Protein AF-A0A834TJ87-F1 (afdb_monomer_lite)

Sequence (344 aa):
MESSSVDNNVPPGFRFYPTEEELITFYLHNMLEGQATHHLNKVIPLIHLYDVEPWHLPKLAGEKCGGEREQWFFFSERQEREARGGRPNRTTPCGYWKATGSPGYVYSSHNTVIGVKRSMVFYRGKAPCGTKTKWKMNEYRAIQLSHHQDESKSNNAKGKAIVVVSTKASPLPTPPGRWKKGLAITDFILRLGAIGATMGAAALMGTNEQMLPFFTQFLEFHAQWNEFPMFQFFVIANGVASGYLVLSLPFSLVCIVRPLAVAPRLLLVIMDTIMMALVTAGASSAAATSYLAHNGSEDANWMAVCSQYTDFCQVGSEAVVVSFVASIFFLCLILVSALALRRA

InterPro domains:
  IPR003441 NAC domain [PF02365] (11-141)
  IPR003441 NAC domain [PS51005] (10-168)
  IPR006459 Casparian strip membrane protein [TIGR01569] (188-340)
  IPR006702 Casparian strip membrane protein domain [PF04535] (181-329)
  IPR036093 NAC domain superfamily [G3DSA:2.170.150.80] (19-171)
  IPR036093 NAC domain superfamily [SSF101941] (7-148)

Radius of gyration: 34.0 Å; chains: 1; bounding box: 94×49×82 Å

pLDDT: mean 78.34, std 19.36, range [24.91, 97.94]

Secondary structure (DSSP, 8-state):
---------S-TT------HHHIIIIIIHHHHTTTTHHHHHHHS-B--GGGS-GGGGGGG--GGG-SS-S-EEEEEEPPHHHHTTPPP--EETTEEEEE-SSPEEEE-TTS-EEEEEEEEEEEESSTTSPEEEEEEEEEEEE------------------EEEEEE----S---STTSHHHHHHHHHHHHHHHHHHHHHHHHHHHHT-EE----SSTT----EETTTSHHHHHHHHHHHHHHHHHHHHHHHHHHHHH-TT-HHHHHHHHHHHHHHHHHHHHHHHHHHHHHHHHHH-BTTTTB--GGGT-HHHHHHHHHHHHHHHHHHHHHHHHHHHHHHHHHT-

Organism: NCBI:txid362788

Foldseek 3Di:
DDDPDDDDPDDPPDADDDDPQCCQVPLQVCVVVVHPVVVSCLQANEDQVLQDDLVCQQVNAHPSSHDPDQKGKYKYFDDVCVVVVHDDFQHYPFWGKDWDDDKDFDADPVRHGFWIKTKIWIFGHDPPPGHTDQKMKIKIDTDPPDPDDDDDDDDDDDGNIIIIMTGGPDPDPPPDDDVLLVLLVLLLVLLVLLLCLLVLLLCLQQVQWDFDDDPDPPDGDTPHLVVDVLSVLLNVLSVVLNVVSVVCNVLSVVCSVCVPPLVSLVVCLVVLVVSLVSLVSSLVSLVVVLVCLQPPDVVVPGDNVCVPVVVSSVSSVVSSVSSVVSSVSSVVSNVSSVVSSVVD

Structure (mmCIF, N/CA/C/O backbone):
data_AF-A0A834TJ87-F1
#
_entry.id   AF-A0A834TJ87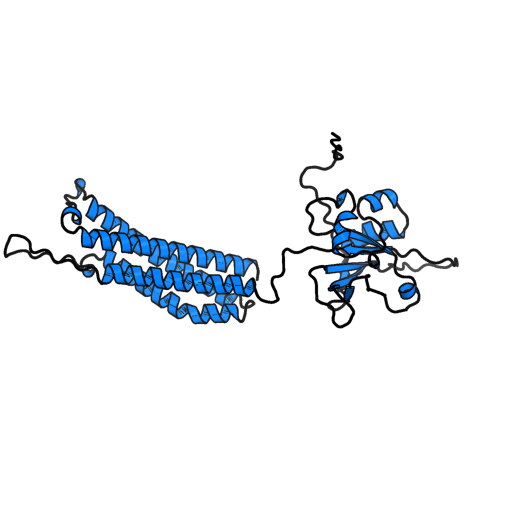-F1
#
loop_
_atom_site.group_PDB
_atom_site.id
_atom_site.type_symbol
_atom_site.label_atom_id
_atom_site.label_alt_id
_atom_site.label_comp_id
_atom_site.label_asym_id
_atom_site.label_entity_id
_atom_site.label_seq_id
_atom_site.pdbx_PDB_ins_code
_atom_site.Cartn_x
_atom_site.Cartn_y
_atom_site.Cartn_z
_atom_site.occupancy
_atom_site.B_iso_or_equiv
_atom_site.auth_seq_id
_atom_site.auth_comp_id
_atom_site.auth_asym_id
_atom_site.auth_atom_id
_atom_site.pdbx_PDB_model_num
ATOM 1 N N . MET A 1 1 ? -37.347 -30.563 -9.132 1.00 30.95 1 MET A N 1
ATOM 2 C CA . MET A 1 1 ? -36.399 -29.431 -9.203 1.00 30.95 1 MET A CA 1
ATOM 3 C C . MET A 1 1 ? -37.137 -28.244 -8.605 1.00 30.95 1 MET A C 1
ATOM 5 O O . MET A 1 1 ? -37.853 -27.551 -9.310 1.00 30.95 1 MET A O 1
ATOM 9 N N . GLU A 1 2 ? -37.126 -28.130 -7.277 1.00 29.28 2 GLU A N 1
ATOM 10 C CA . GLU A 1 2 ? -37.872 -27.089 -6.559 1.00 29.28 2 GLU A CA 1
ATOM 11 C C . GLU A 1 2 ? -37.054 -25.799 -6.533 1.00 29.28 2 GLU A C 1
ATOM 13 O O . GLU A 1 2 ? -36.056 -25.692 -5.824 1.00 29.28 2 GLU A O 1
ATOM 18 N N . SER A 1 3 ? -37.474 -24.821 -7.335 1.00 30.50 3 SER A N 1
ATOM 19 C CA . SER A 1 3 ? -37.079 -23.427 -7.167 1.00 30.50 3 SER A CA 1
ATOM 20 C C . SER A 1 3 ? -37.968 -22.811 -6.085 1.00 30.50 3 SER A C 1
ATOM 22 O O . SER A 1 3 ? -39.113 -22.442 -6.348 1.00 30.50 3 SER A O 1
ATOM 24 N N . SER A 1 4 ? -37.465 -22.723 -4.855 1.00 33.59 4 SER A N 1
ATOM 25 C CA . SER A 1 4 ? -38.146 -22.013 -3.772 1.00 33.59 4 SER A CA 1
ATOM 26 C C . SER A 1 4 ? -38.113 -20.506 -4.042 1.00 33.59 4 SER A C 1
ATOM 28 O O . SER A 1 4 ? -37.060 -19.869 -3.969 1.00 33.59 4 SER A O 1
ATOM 30 N N . SER A 1 5 ? -39.282 -19.963 -4.371 1.00 34.72 5 SER A N 1
ATOM 31 C CA . SER A 1 5 ? -39.595 -18.543 -4.516 1.00 34.72 5 SER A CA 1
ATOM 32 C C . SER A 1 5 ? -39.181 -17.744 -3.277 1.00 34.72 5 SER A C 1
ATOM 34 O O . SER A 1 5 ? -39.746 -17.922 -2.198 1.00 34.72 5 SER A O 1
ATOM 36 N N . VAL A 1 6 ? -38.200 -16.857 -3.445 1.00 42.97 6 VAL A N 1
ATOM 37 C CA . VAL A 1 6 ? -37.824 -15.842 -2.454 1.00 42.97 6 VAL A CA 1
ATOM 38 C C . VAL A 1 6 ? -38.944 -14.803 -2.388 1.00 42.97 6 VAL A C 1
ATOM 40 O O . VAL A 1 6 ? -39.346 -14.260 -3.414 1.00 42.97 6 VAL A O 1
ATOM 43 N N . ASP A 1 7 ? -39.460 -14.562 -1.184 1.00 45.91 7 ASP A N 1
ATOM 44 C CA . ASP A 1 7 ? -40.487 -13.558 -0.900 1.00 45.91 7 ASP A CA 1
ATOM 45 C C . ASP A 1 7 ? -40.037 -12.167 -1.398 1.00 45.91 7 ASP A C 1
ATOM 47 O O . ASP A 1 7 ? -39.013 -11.622 -0.978 1.00 45.91 7 ASP A O 1
ATOM 51 N N . ASN A 1 8 ? -40.793 -11.637 -2.359 1.00 50.16 8 ASN A N 1
ATOM 52 C CA . ASN A 1 8 ? -40.414 -10.604 -3.330 1.00 50.16 8 ASN A CA 1
ATOM 53 C C . ASN A 1 8 ? -40.685 -9.164 -2.855 1.00 50.16 8 ASN A C 1
ATOM 55 O O . ASN A 1 8 ? -40.887 -8.273 -3.675 1.00 50.16 8 ASN A O 1
ATOM 59 N N . ASN A 1 9 ? -40.728 -8.905 -1.546 1.00 58.34 9 ASN A N 1
ATOM 60 C CA . ASN A 1 9 ? -41.228 -7.619 -1.036 1.00 58.34 9 ASN A CA 1
ATOM 61 C C . ASN A 1 9 ? -40.167 -6.709 -0.405 1.00 58.34 9 ASN A C 1
ATOM 63 O O . ASN A 1 9 ? -40.488 -5.798 0.358 1.00 58.34 9 ASN A O 1
ATOM 67 N N . VAL A 1 10 ? -38.888 -6.960 -0.686 1.00 62.09 10 VAL A N 1
ATOM 68 C CA . VAL A 1 10 ? -37.788 -6.147 -0.168 1.00 62.09 10 VAL A CA 1
ATOM 69 C C . VAL A 1 10 ? -36.818 -5.808 -1.306 1.00 62.09 10 VAL A C 1
ATOM 71 O O . VAL A 1 10 ? -36.332 -6.727 -1.966 1.00 62.09 10 VAL A O 1
ATOM 74 N N . PRO A 1 11 ? -36.505 -4.518 -1.543 1.00 72.62 11 PRO A N 1
ATOM 75 C CA . PRO A 1 11 ? -35.577 -4.119 -2.593 1.00 72.62 11 PRO A CA 1
ATOM 76 C C . PRO A 1 11 ? -34.205 -4.796 -2.441 1.00 72.62 11 PRO A C 1
ATOM 78 O O . PRO A 1 11 ? -33.708 -4.929 -1.312 1.00 72.62 11 PRO A O 1
ATOM 81 N N . PRO A 1 12 ? -33.545 -5.167 -3.554 1.00 69.12 12 PRO A N 1
ATOM 82 C CA . PRO A 1 12 ? -32.166 -5.635 -3.526 1.00 69.12 12 PRO A CA 1
ATOM 83 C C . PRO A 1 12 ? -31.268 -4.664 -2.747 1.00 69.12 12 PRO A C 1
ATOM 85 O O . PRO A 1 12 ? -31.264 -3.462 -2.997 1.00 69.12 12 PRO A O 1
ATOM 88 N N . GLY A 1 13 ? -30.507 -5.187 -1.784 1.00 66.38 13 GLY A N 1
ATOM 89 C CA . GLY A 1 13 ? -29.595 -4.393 -0.953 1.00 66.38 13 GLY A CA 1
ATOM 90 C C . GLY A 1 13 ? -30.133 -3.993 0.425 1.00 66.38 13 GLY A C 1
ATOM 91 O O . GLY A 1 13 ? -29.326 -3.611 1.273 1.00 66.38 13 GLY A O 1
ATOM 92 N N . PHE A 1 14 ? -31.431 -4.148 0.706 1.00 67.75 14 PHE A N 1
ATOM 93 C CA . PHE A 1 14 ? -31.952 -3.980 2.066 1.00 67.75 14 PHE A CA 1
ATOM 94 C C . PHE A 1 14 ? -31.413 -5.076 2.992 1.00 67.75 14 PHE A C 1
ATOM 96 O O . PHE A 1 14 ? -31.355 -6.256 2.630 1.00 67.75 14 PHE A O 1
ATOM 103 N N . ARG A 1 15 ? -31.005 -4.696 4.204 1.00 74.12 15 ARG A N 1
ATOM 104 C CA . ARG A 1 15 ? -30.352 -5.602 5.154 1.00 74.12 15 ARG A CA 1
ATOM 105 C C . ARG A 1 15 ? -30.888 -5.382 6.552 1.00 74.12 15 ARG A C 1
ATOM 107 O O . ARG A 1 15 ? -31.097 -4.253 6.978 1.00 74.12 15 ARG A O 1
ATOM 114 N N . PHE A 1 16 ? -31.037 -6.482 7.281 1.00 80.81 16 PHE A N 1
ATOM 115 C CA . PHE A 1 16 ? -31.294 -6.417 8.707 1.00 80.81 16 PHE A CA 1
ATOM 116 C C . PHE A 1 16 ? -30.021 -5.965 9.433 1.00 80.81 16 PHE A C 1
ATOM 118 O O . PHE A 1 16 ? -29.088 -6.752 9.604 1.00 80.81 16 PHE A O 1
ATOM 125 N N . TYR A 1 17 ? -29.964 -4.681 9.788 1.00 82.19 17 TYR A N 1
ATOM 126 C CA . TYR A 1 17 ? -28.828 -4.056 10.467 1.00 82.19 17 TYR A CA 1
ATOM 127 C C . TYR A 1 17 ? -29.325 -3.091 11.557 1.00 82.19 17 TYR A C 1
ATOM 129 O O . TYR A 1 17 ? -29.192 -1.877 11.410 1.00 82.19 17 TYR A O 1
ATOM 137 N N . PRO A 1 18 ? -29.967 -3.614 12.617 1.00 87.00 18 PRO A N 1
ATOM 138 C CA . PRO A 1 18 ? -30.536 -2.775 13.661 1.00 87.00 18 PRO A CA 1
ATOM 139 C C . PRO A 1 18 ? -29.437 -2.107 14.495 1.00 87.00 18 PRO A C 1
ATOM 141 O O . PRO A 1 18 ? -28.389 -2.696 14.783 1.00 87.00 18 PRO A O 1
ATOM 144 N N . THR A 1 19 ? -29.704 -0.883 14.927 1.00 89.38 19 THR A N 1
ATOM 145 C CA . THR A 1 19 ? -28.937 -0.184 15.961 1.00 89.38 19 THR A CA 1
ATOM 146 C C . THR A 1 19 ? -29.134 -0.843 17.331 1.00 89.38 19 THR A C 1
ATOM 148 O O . THR A 1 19 ? -30.066 -1.619 17.552 1.00 89.38 19 THR A O 1
ATOM 151 N N . GLU A 1 20 ? -28.251 -0.546 18.290 1.00 90.31 20 GLU A N 1
ATOM 152 C CA . GLU A 1 20 ? -28.394 -1.078 19.656 1.00 90.31 20 GLU A CA 1
ATOM 153 C C . GLU A 1 20 ? -29.658 -0.562 20.353 1.00 90.31 20 GLU A C 1
ATOM 155 O O . GLU A 1 20 ? -30.247 -1.289 21.151 1.00 90.31 20 GLU A O 1
ATOM 160 N N . GLU A 1 21 ? -30.086 0.658 20.022 1.00 90.88 21 GLU A N 1
ATOM 161 C CA . GLU A 1 21 ? -31.355 1.224 20.470 1.00 90.88 21 GLU A CA 1
ATOM 162 C C . GLU A 1 21 ? -32.529 0.404 19.928 1.00 90.88 21 GLU A C 1
ATOM 164 O O . GLU A 1 21 ? -33.283 -0.141 20.728 1.00 90.88 21 GLU A O 1
ATOM 169 N N . GLU A 1 22 ? -32.618 0.196 18.609 1.00 90.25 22 GLU A N 1
ATOM 170 C CA . GLU A 1 22 ? -33.690 -0.594 17.978 1.00 90.25 22 GLU A CA 1
ATOM 171 C C . GLU A 1 22 ? -33.743 -2.043 18.488 1.00 90.25 22 GLU A C 1
ATOM 173 O O . GLU A 1 22 ? -34.825 -2.594 18.705 1.00 90.25 22 GLU A O 1
ATOM 178 N N . LEU A 1 23 ? -32.586 -2.679 18.720 1.00 90.88 23 LEU A N 1
ATOM 179 C CA . LEU A 1 23 ? -32.525 -4.029 19.294 1.00 90.88 23 LEU A CA 1
ATOM 180 C C . LEU A 1 23 ? -33.216 -4.113 20.657 1.00 90.88 23 LEU A C 1
ATOM 182 O O . LEU A 1 23 ? -33.829 -5.134 20.970 1.00 90.88 23 LEU A O 1
ATOM 186 N N . ILE A 1 24 ? -33.099 -3.065 21.470 1.00 90.25 24 ILE A N 1
ATOM 187 C CA . ILE A 1 24 ? -33.640 -3.044 22.826 1.00 90.25 24 ILE A CA 1
ATOM 188 C C . ILE A 1 24 ? -35.079 -2.536 22.829 1.00 90.25 24 ILE A C 1
ATOM 190 O O . ILE A 1 24 ? -35.957 -3.233 23.334 1.00 90.25 24 ILE A O 1
ATOM 194 N N . THR A 1 25 ? -35.323 -1.347 22.281 1.00 87.69 25 THR A N 1
ATOM 195 C CA . THR A 1 25 ? -36.610 -0.645 22.390 1.00 87.69 25 THR A CA 1
ATOM 196 C C . THR A 1 25 ? -37.687 -1.248 21.503 1.00 87.69 25 THR A C 1
ATOM 198 O O . THR A 1 25 ? -38.852 -1.205 21.874 1.00 87.69 25 THR A O 1
ATOM 201 N N . PHE A 1 26 ? -37.317 -1.840 20.365 1.00 88.00 26 PHE A N 1
ATOM 202 C CA . PHE A 1 26 ? -38.275 -2.455 19.452 1.00 88.00 26 PHE A CA 1
ATOM 203 C C . PHE A 1 26 ? -38.265 -3.981 19.573 1.00 88.00 26 PHE A C 1
ATOM 205 O O . PHE A 1 26 ? -39.266 -4.577 19.959 1.00 88.00 26 PHE A O 1
ATOM 212 N N . TYR A 1 27 ? -37.141 -4.645 19.284 1.00 89.00 27 TYR A N 1
ATOM 213 C CA . TYR A 1 27 ? -37.130 -6.114 19.201 1.00 89.00 27 TYR A CA 1
ATOM 214 C C . TYR A 1 27 ? -37.256 -6.796 20.566 1.00 89.00 27 TYR A C 1
ATOM 216 O O . TYR A 1 27 ? -38.106 -7.667 20.744 1.00 89.00 27 TYR A O 1
ATOM 224 N N . LEU A 1 28 ? -36.412 -6.428 21.534 1.00 87.69 28 LEU A N 1
ATOM 225 C CA . LEU A 1 28 ? -36.427 -7.053 22.856 1.00 87.69 28 LEU A CA 1
ATOM 226 C C . LEU A 1 28 ? -37.672 -6.665 23.661 1.00 87.69 28 LEU A C 1
ATOM 228 O O . LEU A 1 28 ? -38.254 -7.533 24.304 1.00 87.69 28 LEU A O 1
ATOM 232 N N . HIS A 1 29 ? -38.089 -5.399 23.611 1.00 85.94 29 HIS A N 1
ATOM 233 C CA . HIS A 1 29 ? -39.286 -4.928 24.307 1.00 85.94 29 HIS A CA 1
ATOM 234 C C . HIS A 1 29 ? -40.548 -5.657 23.831 1.00 85.94 29 HIS A C 1
ATOM 236 O O . HIS A 1 29 ? -41.207 -6.311 24.635 1.00 85.94 29 HIS A O 1
ATOM 242 N N . ASN A 1 30 ? -40.809 -5.669 22.518 1.00 85.50 30 ASN A N 1
ATOM 243 C CA . ASN A 1 30 ? -41.990 -6.335 21.957 1.00 85.50 30 ASN A CA 1
ATOM 244 C C . ASN A 1 30 ? -41.986 -7.849 22.234 1.00 85.50 30 ASN A C 1
ATOM 246 O O . ASN A 1 30 ? -43.031 -8.431 22.523 1.00 85.50 30 ASN A O 1
ATOM 250 N N . MET A 1 31 ? -40.806 -8.488 22.214 1.00 83.88 31 MET A N 1
ATOM 251 C CA . MET A 1 31 ? -40.672 -9.903 22.579 1.00 83.88 31 MET A CA 1
ATOM 252 C C . MET A 1 31 ? -41.011 -10.161 24.056 1.00 83.88 31 MET A C 1
ATOM 254 O O . MET A 1 31 ? -41.613 -11.185 24.375 1.00 83.88 31 MET A O 1
ATOM 258 N N . LEU A 1 32 ? -40.638 -9.251 24.962 1.00 83.12 32 LEU A N 1
ATOM 259 C CA . LEU A 1 32 ? -40.940 -9.353 26.394 1.00 83.12 32 LEU A CA 1
ATOM 260 C C . LEU A 1 32 ? -42.413 -9.064 26.714 1.00 83.12 32 LEU A C 1
ATOM 262 O O . LEU A 1 32 ? -42.955 -9.667 27.637 1.00 83.12 32 LEU A O 1
ATOM 266 N N . GLU A 1 33 ? -43.057 -8.182 25.952 1.00 82.44 33 GLU A N 1
ATOM 267 C CA . GLU A 1 33 ? -44.484 -7.856 26.085 1.00 82.44 33 GLU A CA 1
ATOM 268 C C . GLU A 1 33 ? -45.407 -8.897 25.434 1.00 82.44 33 GLU A C 1
ATOM 270 O O . GLU A 1 33 ? -46.629 -8.796 25.526 1.00 82.44 33 GLU A O 1
ATOM 275 N N . GLY A 1 34 ? -44.840 -9.911 24.769 1.00 73.12 34 GLY A N 1
ATOM 276 C CA . GLY A 1 34 ? -45.599 -10.955 24.078 1.00 73.12 34 GLY A CA 1
ATOM 277 C C . GLY A 1 34 ? -46.321 -10.465 22.818 1.00 73.12 34 GLY A C 1
ATOM 278 O O . GLY A 1 34 ? -47.123 -11.203 22.244 1.00 73.12 34 GLY A O 1
ATOM 279 N N . GLN A 1 35 ? -46.034 -9.246 22.358 1.00 62.69 35 GLN A N 1
ATOM 280 C CA . GLN A 1 35 ? -46.640 -8.662 21.168 1.00 62.69 35 GLN A CA 1
ATOM 281 C C . GLN A 1 35 ? -45.892 -9.125 19.908 1.00 62.69 35 GLN A C 1
ATOM 283 O O . GLN A 1 35 ? -44.671 -9.034 19.807 1.00 62.69 35 GLN A O 1
ATOM 288 N N . ALA A 1 36 ? -46.634 -9.633 18.918 1.00 59.19 36 ALA A N 1
ATOM 289 C CA . ALA A 1 36 ? -46.115 -10.010 17.595 1.00 59.19 36 ALA A CA 1
ATOM 290 C C . ALA A 1 36 ? -44.988 -11.076 17.575 1.00 59.19 36 ALA A C 1
ATOM 292 O O . ALA A 1 36 ? -44.174 -11.109 16.646 1.00 59.19 36 ALA A O 1
ATOM 293 N N . THR A 1 37 ? -44.977 -12.005 18.540 1.00 65.69 37 THR A N 1
ATOM 294 C CA . THR A 1 37 ? -43.962 -13.075 18.678 1.00 65.69 37 THR A CA 1
ATOM 295 C C . THR A 1 37 ? -43.751 -13.890 17.400 1.00 65.69 37 THR A C 1
ATOM 297 O O . THR A 1 37 ? -42.614 -14.181 17.040 1.00 65.69 37 THR A O 1
ATOM 300 N N . HIS A 1 38 ? -44.815 -14.207 16.655 1.00 69.50 38 HIS A N 1
ATOM 301 C CA . HIS A 1 38 ? -44.700 -14.988 15.421 1.00 69.50 38 HIS A CA 1
ATOM 302 C C . HIS A 1 38 ? -43.911 -14.255 14.318 1.00 69.50 38 HIS A C 1
ATOM 304 O O . HIS A 1 38 ? -43.064 -14.860 13.665 1.00 69.50 38 HIS A O 1
ATOM 310 N N . HIS A 1 39 ? -44.134 -12.950 14.126 1.00 75.75 39 HIS A N 1
ATOM 311 C CA . HIS A 1 39 ? -43.406 -12.168 13.119 1.00 75.75 39 HIS A CA 1
ATOM 312 C C . HIS A 1 39 ? -41.981 -11.835 13.569 1.00 75.75 39 HIS A C 1
ATOM 314 O O . HIS A 1 39 ? -41.062 -11.887 12.751 1.00 75.75 39 HIS A O 1
ATOM 320 N N . LEU A 1 40 ? -41.781 -11.547 14.860 1.00 79.25 40 LEU A N 1
ATOM 321 C CA . LEU A 1 40 ? -40.449 -11.310 15.417 1.00 79.25 40 LEU A CA 1
ATOM 322 C C . LEU A 1 40 ? -39.574 -12.564 15.328 1.00 79.25 40 LEU A C 1
ATOM 324 O O . LEU A 1 40 ? -38.430 -12.450 14.898 1.00 79.25 40 LEU A O 1
ATOM 328 N N . ASN A 1 41 ? -40.115 -13.751 15.622 1.00 79.50 41 ASN A N 1
ATOM 329 C CA . ASN A 1 41 ? -39.375 -15.018 15.567 1.00 79.50 41 ASN A CA 1
ATOM 330 C C . ASN A 1 41 ? -38.895 -15.385 14.152 1.00 79.50 41 ASN A C 1
ATOM 332 O O . ASN A 1 41 ? -37.876 -16.059 14.011 1.00 79.50 41 ASN A O 1
ATOM 336 N N . LYS A 1 42 ? -39.574 -14.904 13.099 1.00 81.75 42 LYS A N 1
ATOM 337 C CA . LYS A 1 42 ? -39.090 -15.037 11.712 1.00 81.75 42 LYS A CA 1
ATOM 338 C C . LYS A 1 42 ? -37.849 -14.184 11.432 1.00 81.75 42 LYS A C 1
ATOM 340 O O . LYS A 1 42 ? -37.041 -14.535 10.574 1.00 81.75 42 LYS A O 1
ATOM 345 N N . VAL A 1 43 ? -37.696 -13.057 12.131 1.00 82.50 43 VAL A N 1
ATOM 346 C CA . VAL A 1 43 ? -36.563 -12.129 11.972 1.00 82.50 43 VAL A CA 1
ATOM 347 C C . VAL A 1 43 ? -35.424 -12.496 12.924 1.00 82.50 43 VAL A C 1
ATOM 349 O O . VAL A 1 43 ? -34.290 -12.670 12.484 1.00 82.50 43 VAL A O 1
ATOM 352 N N . ILE A 1 44 ? -35.731 -12.651 14.210 1.00 88.62 44 ILE A N 1
ATOM 353 C CA . ILE A 1 44 ? -34.821 -13.020 15.296 1.00 88.62 44 ILE A CA 1
ATOM 354 C C . ILE A 1 44 ? -35.420 -14.255 15.990 1.00 88.62 44 ILE A C 1
ATOM 356 O O . ILE A 1 44 ? -36.347 -14.105 16.781 1.00 88.62 44 ILE A O 1
ATOM 360 N N . PRO A 1 45 ? -34.943 -15.476 15.712 1.00 87.94 45 PRO A N 1
ATOM 361 C CA . PRO A 1 45 ? -35.517 -16.686 16.292 1.00 87.94 45 PRO A CA 1
ATOM 362 C C . PRO A 1 45 ? -35.145 -16.874 17.766 1.00 87.94 45 PRO A C 1
ATOM 364 O O . PRO A 1 45 ? -34.056 -16.504 18.212 1.00 87.94 45 PRO A O 1
ATOM 367 N N . LEU A 1 46 ? -36.048 -17.503 18.517 1.00 87.56 46 LEU A N 1
ATOM 368 C CA . LEU A 1 46 ? -35.833 -17.936 19.897 1.00 87.56 46 LEU A CA 1
ATOM 369 C C . LEU A 1 46 ? -35.115 -19.295 19.929 1.00 87.56 46 LEU A C 1
ATOM 371 O O . LEU A 1 46 ? -35.606 -20.258 19.346 1.00 87.56 46 LEU A O 1
ATOM 375 N N . ILE A 1 47 ? -33.973 -19.384 20.619 1.00 87.81 47 ILE A N 1
ATOM 376 C CA . ILE A 1 47 ? -33.185 -20.620 20.765 1.00 87.81 47 ILE A CA 1
ATOM 377 C C . ILE A 1 47 ? -32.617 -20.790 22.182 1.00 87.81 47 ILE A C 1
ATOM 379 O O . ILE A 1 47 ? -32.374 -19.820 22.902 1.00 87.81 47 ILE A O 1
ATOM 383 N N . HIS A 1 48 ? -32.287 -22.029 22.552 1.00 86.69 48 HIS A N 1
ATOM 384 C CA . HIS A 1 48 ? -31.447 -22.320 23.717 1.00 86.69 48 HIS A CA 1
ATOM 385 C C . HIS A 1 48 ? -29.967 -22.209 23.341 1.00 86.69 48 HIS A C 1
ATOM 387 O O . HIS A 1 48 ? -29.294 -23.176 22.996 1.00 86.69 48 HIS A O 1
ATOM 393 N N . LEU A 1 49 ? -29.452 -20.984 23.382 1.00 87.19 49 LEU A N 1
ATOM 394 C CA . LEU A 1 49 ? -28.139 -20.648 22.836 1.00 87.19 49 LEU A CA 1
ATOM 395 C C . LEU A 1 49 ? -26.970 -21.464 23.411 1.00 87.19 49 LEU A C 1
ATOM 397 O O . LEU A 1 49 ? -26.016 -21.756 22.699 1.00 87.19 49 LEU A O 1
ATOM 401 N N . TYR A 1 50 ? -27.015 -21.790 24.703 1.00 86.19 50 TYR A N 1
ATOM 402 C CA . TYR A 1 50 ? -25.915 -22.468 25.396 1.00 86.19 50 TYR A CA 1
ATOM 403 C C . TYR A 1 50 ? -25.874 -23.983 25.153 1.00 86.19 50 TYR A C 1
ATOM 405 O O . TYR A 1 50 ? -24.865 -24.609 25.467 1.00 86.19 50 TYR A O 1
ATOM 413 N N . ASP A 1 51 ? -26.910 -24.546 24.534 1.00 88.19 51 ASP A N 1
ATOM 414 C CA . ASP A 1 51 ? -26.945 -25.955 24.128 1.00 88.19 51 ASP A CA 1
ATOM 415 C C . ASP A 1 51 ? -26.414 -26.145 22.700 1.00 88.19 51 ASP A C 1
ATOM 417 O O . ASP A 1 51 ? -26.178 -27.265 22.245 1.00 88.19 51 ASP A O 1
ATOM 421 N N . VAL A 1 52 ? -26.191 -25.039 21.985 1.00 89.06 52 VAL A N 1
ATOM 422 C CA . VAL A 1 52 ? -25.776 -25.027 20.587 1.00 89.06 52 VAL A CA 1
ATOM 423 C C . VAL A 1 52 ? -24.349 -24.515 20.471 1.00 89.06 52 VAL A C 1
ATOM 425 O O . VAL A 1 52 ? -23.974 -23.468 21.002 1.00 89.06 52 VAL A O 1
ATOM 428 N N . GLU A 1 53 ? -23.532 -25.245 19.718 1.00 88.75 53 GLU A N 1
ATOM 429 C CA . GLU A 1 53 ? -22.183 -24.786 19.427 1.00 88.75 53 GLU A CA 1
ATOM 430 C C . GLU A 1 53 ? -22.192 -23.568 18.494 1.00 88.75 53 GLU A C 1
ATOM 432 O O . GLU A 1 53 ? -22.983 -23.522 17.547 1.00 88.75 53 GLU A O 1
ATOM 437 N N . PRO A 1 54 ? -21.273 -22.603 18.682 1.00 89.62 54 PRO A N 1
ATOM 438 C CA . PRO A 1 54 ? -21.292 -21.347 17.941 1.00 89.62 54 PRO A CA 1
ATOM 439 C C . PRO A 1 54 ? -21.357 -21.502 16.413 1.00 89.62 54 PRO A C 1
ATOM 441 O O . PRO A 1 54 ? -22.056 -20.748 15.747 1.00 89.62 54 PRO A O 1
ATOM 444 N N . TRP A 1 55 ? -20.679 -22.511 15.857 1.00 87.50 55 TRP A N 1
ATOM 445 C CA . TRP A 1 55 ? -20.642 -22.788 14.415 1.00 87.50 55 TRP A CA 1
ATOM 446 C C . TRP A 1 55 ? -21.924 -23.393 13.838 1.00 87.50 55 TRP A C 1
ATOM 448 O O . TRP A 1 55 ? -22.071 -23.437 12.618 1.00 87.50 55 TRP A O 1
ATOM 458 N N . HIS A 1 56 ? -22.859 -23.834 14.677 1.00 88.69 56 HIS A N 1
ATOM 459 C CA . HIS A 1 56 ? -24.184 -24.273 14.242 1.00 88.69 56 HIS A CA 1
ATOM 460 C C . HIS A 1 56 ? -25.210 -23.133 14.235 1.00 88.69 56 HIS A C 1
ATOM 462 O O . HIS A 1 56 ? -26.209 -23.231 13.527 1.00 88.69 56 HIS A O 1
ATOM 468 N N . LEU A 1 57 ? -24.943 -22.031 14.944 1.00 87.50 57 LEU A N 1
ATOM 469 C CA . LEU A 1 57 ? -25.847 -20.880 15.037 1.00 87.50 57 LEU A CA 1
ATOM 470 C C . LEU A 1 57 ? -26.226 -20.268 13.677 1.00 87.50 57 LEU A C 1
ATOM 472 O O . LEU A 1 57 ? -27.406 -19.991 13.497 1.00 87.50 57 LEU A O 1
ATOM 476 N N . PRO A 1 58 ? -25.327 -20.129 12.681 1.00 86.75 58 PRO A N 1
ATOM 477 C CA . PRO A 1 58 ? -25.694 -19.567 11.377 1.00 86.75 58 PRO A CA 1
ATOM 478 C C . PRO A 1 58 ? -26.857 -20.284 10.683 1.00 86.75 58 PRO A C 1
ATOM 480 O O . PRO A 1 58 ? -27.632 -19.652 9.973 1.00 86.75 58 PRO A O 1
ATOM 483 N N . LYS A 1 59 ? -26.992 -21.599 10.898 1.00 84.31 59 LYS A N 1
ATOM 484 C CA . LYS A 1 59 ? -28.052 -22.422 10.295 1.00 84.31 59 LYS A CA 1
ATOM 485 C C . LYS A 1 59 ? -29.416 -22.223 10.953 1.00 84.31 59 LYS A C 1
ATOM 487 O O . LYS A 1 59 ? -30.419 -22.615 10.376 1.00 84.31 59 LYS A O 1
ATOM 492 N N . LEU A 1 60 ? -29.440 -21.660 12.158 1.00 85.12 60 LEU A N 1
ATOM 493 C CA . LEU A 1 60 ? -30.653 -21.440 12.944 1.00 85.12 60 LEU A CA 1
ATOM 494 C C . LEU A 1 60 ? -31.178 -20.007 12.817 1.00 85.12 60 LEU A C 1
ATOM 496 O O . LEU A 1 60 ? -32.160 -19.670 13.466 1.00 85.12 60 LEU A O 1
ATOM 500 N N . ALA A 1 61 ? -30.504 -19.144 12.053 1.00 83.06 61 ALA A N 1
ATOM 501 C CA . ALA A 1 61 ? -30.873 -17.742 11.923 1.00 83.06 61 ALA A CA 1
ATOM 502 C C . ALA A 1 61 ? -32.194 -17.557 11.155 1.00 83.06 61 ALA A C 1
ATOM 504 O O . ALA A 1 61 ? -32.522 -18.345 10.272 1.00 83.06 61 ALA A O 1
ATOM 505 N N . GLY A 1 62 ? -32.933 -16.492 11.482 1.00 80.19 62 GLY A N 1
ATOM 506 C CA . GLY A 1 62 ? -34.227 -16.189 10.861 1.00 80.19 62 GLY A CA 1
ATOM 507 C C . GLY A 1 62 ? -34.134 -15.900 9.359 1.00 80.19 62 GLY A C 1
ATOM 508 O O . GLY A 1 62 ? -33.061 -15.61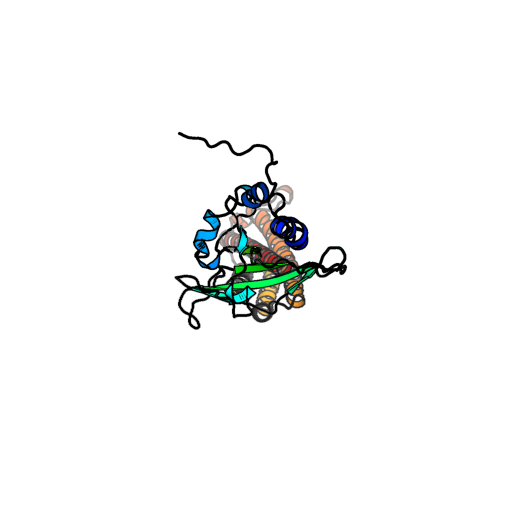9 8.832 1.00 80.19 62 GLY A O 1
ATOM 509 N N . GLU A 1 63 ? -35.269 -15.898 8.664 1.00 71.94 63 GLU A N 1
ATOM 510 C CA . GLU A 1 63 ? -35.373 -15.736 7.202 1.00 71.94 63 GLU A CA 1
ATOM 511 C C . GLU A 1 63 ? -34.764 -14.407 6.731 1.00 71.94 63 GLU A C 1
ATOM 513 O O . GLU A 1 63 ? -33.922 -14.359 5.832 1.00 71.94 63 GLU A O 1
ATOM 518 N N . LYS A 1 64 ? -35.086 -13.313 7.437 1.00 65.25 64 LYS A N 1
ATOM 519 C CA . LYS A 1 64 ? -34.486 -11.987 7.197 1.00 65.25 64 LYS A CA 1
ATOM 520 C C . LYS A 1 64 ? -33.034 -11.892 7.667 1.00 65.25 64 LYS A C 1
ATOM 522 O O . LYS A 1 64 ? -32.350 -10.925 7.325 1.00 65.25 64 LYS A O 1
ATOM 527 N N . CYS A 1 65 ? -32.561 -12.918 8.375 1.00 59.56 65 CYS A N 1
ATOM 528 C CA . CYS A 1 65 ? -31.210 -13.169 8.868 1.00 59.56 65 CYS A CA 1
ATOM 529 C C . CYS A 1 65 ? -30.432 -14.255 8.064 1.00 59.56 65 CYS A C 1
ATOM 531 O O . CYS A 1 65 ? -29.308 -14.562 8.456 1.00 59.56 65 CYS A O 1
ATOM 533 N N . GLY A 1 66 ? -30.954 -14.794 6.939 1.00 52.84 66 GLY A N 1
ATOM 534 C CA . GLY A 1 66 ? -30.324 -15.851 6.107 1.00 52.84 66 GLY A CA 1
ATOM 535 C C . GLY A 1 66 ? -29.512 -15.389 4.870 1.00 52.84 66 GLY A C 1
ATOM 536 O O . GLY A 1 66 ? -29.947 -14.516 4.120 1.00 52.84 66 GLY A O 1
ATOM 537 N N . GLY A 1 67 ? -28.280 -15.891 4.683 1.00 56.81 67 GLY A N 1
ATOM 538 C CA . GLY A 1 67 ? -27.331 -15.531 3.598 1.00 56.81 67 GLY A CA 1
ATOM 539 C C . GLY A 1 67 ? -25.849 -15.634 4.026 1.00 56.81 67 GLY A C 1
ATOM 540 O O . GLY A 1 67 ? -25.591 -15.981 5.179 1.00 56.81 67 GLY A O 1
ATOM 541 N N . GLU A 1 68 ? -24.883 -15.305 3.147 1.00 51.47 68 GLU A N 1
ATOM 542 C CA . GLU A 1 68 ? -23.440 -15.150 3.477 1.00 51.47 68 GLU A CA 1
ATOM 543 C C . GLU A 1 68 ? -23.225 -13.984 4.459 1.00 51.47 68 GLU A C 1
ATOM 545 O O . GLU A 1 68 ? -22.863 -12.866 4.096 1.00 51.47 68 GLU A O 1
ATOM 550 N N . ARG A 1 69 ? -23.557 -14.219 5.727 1.00 62.62 69 ARG A N 1
ATOM 551 C CA . ARG A 1 69 ? -23.686 -13.180 6.747 1.00 62.62 69 ARG A CA 1
ATOM 552 C C . ARG A 1 69 ? -22.600 -13.286 7.793 1.00 62.62 69 ARG A C 1
ATOM 554 O O . ARG A 1 69 ? -22.070 -14.347 8.100 1.00 62.62 69 ARG A O 1
ATOM 561 N N . GLU A 1 70 ? -22.307 -12.130 8.363 1.00 69.06 70 GLU A N 1
ATOM 562 C CA . GLU A 1 70 ? -21.312 -11.949 9.406 1.00 69.06 70 GLU A CA 1
ATOM 563 C C . GLU A 1 70 ? -21.951 -11.647 10.769 1.00 69.06 70 GLU A C 1
ATOM 565 O O . GLU A 1 70 ? -21.223 -11.325 11.693 1.00 69.06 70 GLU A O 1
ATOM 570 N N . GLN A 1 71 ? -23.278 -11.652 10.915 1.00 79.88 71 GLN A N 1
ATOM 571 C CA . GLN A 1 71 ? -23.967 -11.433 12.193 1.00 79.88 71 GLN A CA 1
ATOM 572 C C . GLN A 1 71 ? -25.318 -12.148 12.176 1.00 79.88 71 GLN A C 1
ATOM 574 O O . GLN A 1 71 ? -26.043 -12.071 11.182 1.00 79.88 71 GLN A O 1
ATOM 579 N N . TRP A 1 72 ? -25.663 -12.794 13.286 1.00 86.25 72 TRP A N 1
ATOM 580 C CA . TRP A 1 72 ? -26.940 -13.466 13.489 1.00 86.25 72 TRP A CA 1
ATOM 581 C C . TRP A 1 72 ? -27.551 -13.038 14.825 1.00 86.25 72 TRP A C 1
ATOM 583 O O . TRP A 1 72 ? -26.859 -12.815 15.819 1.00 86.25 72 TRP A O 1
ATOM 593 N N . PHE A 1 73 ? -28.869 -12.910 14.859 1.00 88.19 73 PHE A N 1
ATOM 594 C CA . PHE A 1 73 ? -29.596 -12.409 16.018 1.00 88.19 73 PHE A CA 1
ATOM 595 C C . PHE A 1 73 ? -30.479 -13.519 16.556 1.00 88.19 73 PHE A C 1
ATOM 597 O O . PHE A 1 73 ? -31.166 -14.177 15.781 1.00 88.19 73 PHE A O 1
ATOM 604 N N . PHE A 1 74 ? -30.468 -13.704 17.871 1.00 90.38 74 PHE A N 1
ATOM 605 C CA . PHE A 1 74 ? -31.276 -14.709 18.538 1.00 90.38 74 PHE A CA 1
ATOM 606 C C . PHE A 1 74 ? -31.921 -14.129 19.787 1.00 90.38 74 PHE A C 1
ATOM 608 O O . PHE A 1 74 ? -31.319 -13.318 20.489 1.00 90.38 74 PHE A O 1
ATOM 615 N N . PHE A 1 75 ? -33.117 -14.591 20.111 1.00 90.06 75 PHE A N 1
ATOM 616 C CA . PHE A 1 75 ? -33.600 -14.528 21.479 1.00 90.06 75 PHE A CA 1
ATOM 617 C C . PHE A 1 75 ? -33.120 -15.782 22.210 1.00 90.06 75 PHE A C 1
ATOM 619 O O . PHE A 1 75 ? -33.089 -16.872 21.646 1.00 90.06 75 PHE A O 1
ATOM 626 N N . SER A 1 76 ? -32.740 -15.640 23.472 1.00 88.19 76 SER A N 1
ATOM 627 C CA . SER A 1 76 ? -32.457 -16.762 24.362 1.00 88.19 76 SER A CA 1
ATOM 628 C C . SER A 1 76 ? -33.099 -16.488 25.701 1.00 88.19 76 SER A C 1
ATOM 630 O O . SER A 1 76 ? -32.991 -15.391 26.243 1.00 88.19 76 SER A O 1
ATOM 632 N N . GLU A 1 77 ? -33.729 -17.496 26.279 1.00 84.50 77 GLU A N 1
ATOM 633 C CA . GLU A 1 77 ? -34.294 -17.359 27.612 1.00 84.50 77 GLU A CA 1
ATOM 634 C C . GLU A 1 77 ? -33.197 -17.167 28.660 1.00 84.50 77 GLU A C 1
ATOM 636 O O . GLU A 1 77 ? -32.115 -17.767 28.607 1.00 84.50 77 GLU A O 1
ATOM 641 N N . ARG A 1 78 ? -33.485 -16.318 29.646 1.00 79.19 78 ARG A N 1
ATOM 642 C CA . ARG A 1 78 ? -32.653 -16.171 30.830 1.00 79.19 78 ARG A CA 1
ATOM 643 C C . ARG A 1 78 ? -32.680 -17.475 31.615 1.00 79.19 78 ARG A C 1
ATOM 645 O O . ARG A 1 78 ? -33.735 -17.909 32.071 1.00 79.19 78 ARG A O 1
ATOM 652 N N . GLN A 1 79 ? -31.499 -18.034 31.863 1.00 77.31 79 GLN A N 1
ATOM 653 C CA . GLN A 1 79 ? -31.362 -19.252 32.654 1.00 77.31 79 GLN A CA 1
ATOM 654 C C . GLN A 1 79 ? -32.013 -19.097 34.023 1.00 77.31 79 GLN A C 1
ATOM 656 O O . GLN A 1 79 ? -31.786 -18.115 34.736 1.00 77.31 79 GLN A O 1
ATOM 661 N N . GLU A 1 80 ? -32.765 -20.113 34.434 1.00 75.81 80 GLU A N 1
ATOM 662 C CA . GLU A 1 80 ? -33.492 -20.060 35.694 1.00 75.81 80 GLU A CA 1
ATOM 663 C C . GLU A 1 80 ? -32.560 -19.852 36.898 1.00 75.81 80 GLU A C 1
ATOM 665 O O . GLU A 1 80 ? -32.868 -19.072 37.803 1.00 75.81 80 GLU A O 1
ATOM 670 N N . ARG A 1 81 ? -31.384 -20.492 36.881 1.00 73.75 81 ARG A N 1
ATOM 671 C CA . ARG A 1 81 ? -30.351 -20.324 37.910 1.00 73.75 81 ARG A CA 1
ATOM 672 C C . ARG A 1 81 ? -29.922 -18.867 38.049 1.00 73.75 81 ARG A C 1
ATOM 674 O O . ARG A 1 81 ? -29.756 -18.388 39.164 1.00 73.75 81 ARG A O 1
ATOM 681 N N . GLU A 1 82 ? -29.798 -18.155 36.933 1.00 78.06 82 GLU A N 1
ATOM 682 C CA . GLU A 1 82 ? -29.481 -16.730 36.929 1.00 78.06 82 GLU A CA 1
ATOM 683 C C . GLU A 1 82 ? -30.671 -15.868 37.376 1.00 78.06 82 GLU A C 1
ATOM 685 O O . GLU A 1 82 ? -30.485 -14.820 37.996 1.00 78.06 82 GLU A O 1
ATOM 690 N N . ALA A 1 83 ? -31.906 -16.278 37.079 1.00 72.75 83 ALA A N 1
ATOM 691 C CA . ALA A 1 83 ? -33.101 -15.604 37.585 1.00 72.75 83 ALA A CA 1
ATOM 692 C C . ALA A 1 83 ? -33.223 -15.708 39.117 1.00 72.75 83 ALA A C 1
ATOM 694 O O . ALA A 1 83 ? -33.720 -14.782 39.746 1.00 72.75 83 ALA A O 1
ATOM 695 N N . ARG A 1 84 ? -32.719 -16.796 39.714 1.00 76.12 84 ARG A N 1
ATOM 696 C CA . ARG A 1 84 ? -32.656 -17.018 41.171 1.00 76.12 84 ARG A CA 1
ATOM 697 C C . ARG A 1 84 ? -31.396 -16.420 41.833 1.00 76.12 84 ARG A C 1
ATOM 699 O O . ARG A 1 84 ? -31.116 -16.727 42.984 1.00 76.12 84 ARG A O 1
ATOM 706 N N . GLY A 1 85 ? -30.613 -15.606 41.113 1.00 72.75 85 GLY A N 1
ATOM 707 C CA . GLY A 1 85 ? -29.398 -14.956 41.633 1.00 72.75 85 GLY A CA 1
ATOM 708 C C . GLY A 1 85 ? -28.123 -15.812 41.597 1.00 72.75 85 GLY A C 1
ATOM 709 O O . GLY A 1 85 ? -27.068 -15.370 42.042 1.00 72.75 85 GLY A O 1
ATOM 710 N N . GLY A 1 86 ? -28.184 -17.026 41.047 1.00 74.00 86 GLY A N 1
ATOM 711 C CA . GLY A 1 86 ? -27.024 -17.892 40.859 1.00 74.00 86 GLY A CA 1
ATOM 712 C C . GLY A 1 86 ? -26.147 -17.493 39.666 1.00 74.00 86 GLY A C 1
ATOM 713 O O . GLY A 1 86 ? -26.544 -16.736 38.779 1.00 74.00 86 GLY A O 1
ATOM 714 N N . ARG A 1 87 ? -24.929 -18.046 39.615 1.00 75.12 87 ARG A N 1
ATOM 715 C CA . ARG A 1 87 ? -23.982 -17.797 38.517 1.00 75.12 87 ARG A CA 1
ATOM 716 C C . ARG A 1 87 ? -24.514 -18.368 37.186 1.00 75.12 87 ARG A C 1
ATOM 718 O O . ARG A 1 87 ? -24.919 -19.533 37.173 1.00 75.12 87 ARG A O 1
ATOM 725 N N . PRO A 1 88 ? -24.456 -17.611 36.071 1.00 76.44 88 PRO A N 1
ATOM 726 C CA . PRO A 1 88 ? -24.846 -18.115 34.752 1.00 76.44 88 PRO A CA 1
ATOM 727 C C . PRO A 1 88 ? -23.964 -19.293 34.320 1.00 76.44 88 PRO A C 1
ATOM 729 O O . PRO A 1 88 ? -22.736 -19.212 34.440 1.00 76.44 88 PRO A O 1
ATOM 732 N N . ASN A 1 89 ? -24.564 -20.362 33.789 1.00 82.12 89 ASN A N 1
ATOM 733 C CA . ASN A 1 89 ? -23.818 -21.449 33.163 1.00 82.12 89 ASN A CA 1
ATOM 734 C C . ASN A 1 89 ? -23.595 -21.122 31.688 1.00 82.12 89 ASN A C 1
ATOM 736 O O . ASN A 1 89 ? -24.519 -21.113 30.893 1.00 82.12 89 ASN A O 1
ATOM 740 N N . ARG A 1 90 ? -22.356 -20.853 31.308 1.00 88.00 90 ARG A N 1
ATOM 741 C CA . ARG A 1 90 ? -22.012 -20.421 29.950 1.00 88.00 90 ARG A CA 1
ATOM 742 C C . ARG A 1 90 ? -21.270 -21.504 29.170 1.00 88.00 90 ARG A C 1
ATOM 744 O O . ARG A 1 90 ? -20.498 -21.186 28.273 1.00 88.00 90 ARG A O 1
ATOM 751 N N . THR A 1 91 ? -21.459 -22.760 29.555 1.00 89.00 91 THR A N 1
ATOM 752 C CA . THR A 1 91 ? -20.751 -23.930 29.023 1.00 89.00 91 THR A CA 1
ATOM 753 C C . THR A 1 91 ? -21.601 -24.594 27.948 1.00 89.00 91 THR A C 1
ATOM 755 O O . THR A 1 91 ? -22.787 -24.801 28.174 1.00 89.00 91 THR A O 1
ATOM 758 N N . THR A 1 92 ? -20.987 -24.924 26.818 1.00 88.75 92 THR A N 1
ATOM 759 C CA . THR A 1 92 ? -21.544 -25.780 25.762 1.00 88.75 92 THR A CA 1
ATOM 760 C C . THR A 1 92 ? -20.875 -27.163 25.848 1.00 88.75 92 THR A C 1
ATOM 762 O O . THR A 1 92 ? -19.856 -27.297 26.536 1.00 88.75 92 THR A O 1
ATOM 765 N N . PRO A 1 93 ? -21.374 -28.205 25.160 1.00 90.19 93 PRO A N 1
ATOM 766 C CA . PRO A 1 93 ? -20.746 -29.530 25.177 1.00 90.19 93 PRO A CA 1
ATOM 767 C C . PRO A 1 93 ? -19.238 -29.532 24.861 1.00 90.19 93 PRO A C 1
ATOM 769 O O . PRO A 1 93 ? -18.473 -30.279 25.470 1.00 90.19 93 PRO A O 1
ATOM 772 N N . CYS A 1 94 ? -18.786 -28.671 23.945 1.00 90.44 94 CYS A N 1
ATOM 773 C CA . CYS A 1 94 ? -17.403 -28.612 23.471 1.00 90.44 94 CYS A CA 1
ATOM 774 C C . CYS A 1 94 ? -16.614 -27.398 23.985 1.00 90.44 94 CYS A C 1
ATOM 776 O O . CYS A 1 94 ? -15.462 -27.217 23.569 1.00 90.44 94 CYS A O 1
ATOM 778 N N . GLY A 1 95 ? -17.180 -26.536 24.834 1.00 93.56 95 GLY A N 1
ATOM 779 C CA . GLY A 1 95 ? -16.518 -25.293 25.227 1.00 93.56 95 GLY A CA 1
ATOM 780 C C . GLY A 1 95 ? -17.286 -24.423 26.213 1.00 93.56 95 GLY A C 1
ATOM 781 O O . GLY A 1 95 ? -18.167 -24.874 26.933 1.00 93.56 95 GLY A O 1
ATOM 782 N N . TYR A 1 96 ? -16.907 -23.151 26.308 1.00 92.44 96 TYR A N 1
ATOM 783 C CA . TYR A 1 96 ? -17.562 -22.192 27.195 1.00 92.44 96 TYR A CA 1
ATOM 784 C C . TYR A 1 96 ? -17.391 -20.751 26.725 1.00 92.44 96 TYR A C 1
ATOM 786 O O . TYR A 1 96 ? -16.390 -20.368 26.118 1.00 92.44 96 TYR A O 1
ATOM 794 N N . TRP A 1 97 ? -18.354 -19.907 27.075 1.00 92.06 97 TRP A N 1
ATOM 795 C CA . TRP A 1 97 ? -18.320 -18.478 26.825 1.00 92.06 97 TRP A CA 1
ATOM 796 C C . TRP A 1 97 ? -17.763 -17.705 28.021 1.00 92.06 97 TRP A C 1
ATOM 798 O O . TRP A 1 97 ? -18.266 -17.784 29.145 1.00 92.06 97 TRP A O 1
ATOM 808 N N . LYS A 1 98 ? -16.742 -16.886 27.765 1.00 91.19 98 LYS A N 1
ATOM 809 C CA . LYS A 1 98 ? -16.083 -16.037 28.763 1.00 91.19 98 LYS A CA 1
ATOM 810 C C . LYS A 1 98 ? -16.367 -14.563 28.480 1.00 91.19 98 LYS A C 1
ATOM 812 O O . LYS A 1 98 ? -16.163 -14.095 27.361 1.00 91.19 98 LYS A O 1
ATOM 817 N N . ALA A 1 99 ? -16.807 -13.823 29.500 1.00 89.62 99 ALA A N 1
ATOM 818 C CA . ALA A 1 99 ? -16.990 -12.374 29.407 1.00 89.62 99 ALA A CA 1
ATOM 819 C C . ALA A 1 99 ? -15.659 -11.665 29.115 1.00 89.62 99 ALA A C 1
ATOM 821 O O . ALA A 1 99 ? -14.606 -12.080 29.602 1.00 89.62 99 ALA A O 1
ATOM 822 N N . THR A 1 100 ? -15.712 -10.614 28.301 1.00 85.56 100 THR A N 1
ATOM 823 C CA . THR A 1 100 ? -14.565 -9.783 27.931 1.00 85.56 100 THR A CA 1
ATOM 824 C C . THR A 1 100 ? -14.895 -8.324 28.225 1.00 85.56 100 THR A C 1
ATOM 826 O O . THR A 1 100 ? -15.843 -7.791 27.656 1.00 85.56 100 THR A O 1
ATOM 829 N N . GLY A 1 101 ? -14.096 -7.690 29.086 1.00 84.62 101 GLY A N 1
ATOM 830 C CA . GLY A 1 101 ? -14.306 -6.307 29.521 1.00 84.62 101 GLY A CA 1
ATOM 831 C C . GLY A 1 101 ? -15.427 -6.141 30.552 1.00 84.62 101 GLY A C 1
ATOM 832 O O . GLY A 1 101 ? -16.058 -7.113 30.980 1.00 84.62 101 GLY A O 1
ATOM 833 N N . SER A 1 102 ? -15.649 -4.892 30.956 1.00 80.94 102 SER A N 1
ATOM 834 C CA . SER A 1 102 ? -16.765 -4.494 31.819 1.00 80.94 102 SER A CA 1
ATOM 835 C C . SER A 1 102 ? -18.075 -4.430 31.018 1.00 80.94 102 SER A C 1
ATOM 837 O O . SER A 1 102 ? -18.033 -4.163 29.814 1.00 80.94 102 SER A O 1
ATOM 839 N N . PRO A 1 103 ? -19.245 -4.669 31.642 1.00 85.25 103 PRO A N 1
ATOM 840 C CA . PRO A 1 103 ? -20.533 -4.424 30.996 1.00 85.25 103 PRO A CA 1
ATOM 841 C C . PRO A 1 103 ? -20.643 -2.966 30.528 1.00 85.25 103 PRO A C 1
ATOM 843 O O . PRO A 1 103 ? -20.290 -2.060 31.279 1.00 85.25 103 PRO A O 1
ATOM 846 N N . GLY A 1 104 ? -21.126 -2.754 29.305 1.00 89.00 104 GLY A N 1
ATOM 847 C CA . GLY A 1 104 ? -21.451 -1.428 28.778 1.00 89.00 104 GLY A CA 1
ATOM 848 C C . GLY A 1 104 ? -22.937 -1.119 28.939 1.00 89.00 104 GLY A C 1
ATOM 849 O O . GLY A 1 104 ? -23.753 -2.042 28.993 1.00 89.00 104 GLY A O 1
ATOM 850 N N . TYR A 1 105 ? -23.290 0.161 28.990 1.00 91.75 105 TYR A N 1
ATOM 851 C CA . TYR A 1 105 ? -24.679 0.616 28.922 1.00 91.75 105 TYR A CA 1
ATOM 852 C C . TYR A 1 105 ? -25.060 0.932 27.479 1.00 91.75 105 TYR A C 1
ATOM 854 O O . TYR A 1 105 ? -24.221 1.384 26.701 1.00 91.75 105 TYR A O 1
ATOM 862 N N . VAL A 1 106 ? -26.319 0.683 27.136 1.00 88.44 106 VAL A N 1
ATOM 863 C CA . VAL A 1 106 ? -26.915 1.122 25.875 1.00 88.44 106 VAL A CA 1
ATOM 864 C C . VAL A 1 106 ? -27.819 2.306 26.178 1.00 88.44 106 VAL A C 1
ATOM 866 O O . VAL A 1 106 ? -28.663 2.231 27.076 1.00 88.44 106 VAL A O 1
ATOM 869 N N . TYR A 1 107 ? -27.609 3.388 25.439 1.00 88.50 107 TYR A N 1
ATOM 870 C CA . TYR A 1 107 ? -28.337 4.642 25.571 1.00 88.50 107 TYR A CA 1
ATOM 871 C C . TYR A 1 107 ? -29.310 4.790 24.403 1.00 88.50 107 TYR A C 1
ATOM 873 O O . TYR A 1 107 ? -29.000 4.392 23.282 1.00 88.50 107 TYR A O 1
ATOM 881 N N . SER A 1 108 ? -30.476 5.358 24.682 1.00 89.62 108 SER A N 1
ATOM 882 C CA . SER A 1 108 ? -31.377 5.869 23.650 1.00 89.62 108 SER A CA 1
ATOM 883 C C . SER A 1 108 ? -30.815 7.146 23.026 1.00 89.62 108 SER A C 1
ATOM 885 O O . SER A 1 108 ? -29.949 7.812 23.601 1.00 89.62 108 SER A O 1
ATOM 887 N N . SER A 1 109 ? -31.384 7.537 21.894 1.00 88.75 109 SER A N 1
ATOM 888 C CA . SER A 1 109 ? -31.223 8.853 21.268 1.00 88.75 109 SER A CA 1
ATOM 889 C C . SER A 1 109 ? -31.452 10.028 22.236 1.00 88.75 109 SER A C 1
ATOM 891 O O . SER A 1 109 ? -30.811 11.069 22.105 1.00 88.75 109 SER A O 1
ATOM 893 N N . HIS A 1 110 ? -32.281 9.844 23.271 1.00 87.44 110 HIS A N 1
ATOM 894 C CA . HIS A 1 110 ? -32.524 10.810 24.352 1.00 87.44 110 HIS A CA 1
ATOM 895 C C . HIS A 1 110 ? -31.550 10.682 25.539 1.00 87.44 110 HIS A C 1
ATOM 897 O O . HIS A 1 110 ? -31.841 11.154 26.638 1.00 87.44 110 HIS A O 1
ATOM 903 N N . ASN A 1 111 ? -30.409 10.010 25.356 1.00 84.06 111 ASN A N 1
ATOM 904 C CA . ASN A 1 111 ? -29.372 9.797 26.371 1.00 84.06 111 ASN A CA 1
ATOM 905 C C . ASN A 1 111 ? -29.866 9.095 27.656 1.00 84.06 111 ASN A C 1
ATOM 907 O O . ASN A 1 111 ? -29.243 9.178 28.715 1.00 84.06 111 ASN A O 1
ATOM 911 N N . THR A 1 112 ? -30.984 8.372 27.574 1.00 87.56 112 THR A N 1
ATOM 912 C CA . THR A 1 112 ? -31.512 7.563 28.680 1.00 87.56 112 THR A CA 1
ATOM 913 C C . THR A 1 112 ? -30.976 6.144 28.566 1.00 87.56 112 THR A C 1
ATOM 915 O O . THR A 1 112 ? -30.989 5.569 27.477 1.00 87.56 112 THR A O 1
ATOM 918 N N . VAL A 1 113 ? -30.519 5.565 29.678 1.00 89.06 113 VAL A N 1
ATOM 919 C CA . VAL A 1 113 ? -30.040 4.178 29.717 1.00 89.06 113 VAL A CA 1
ATOM 920 C C . VAL A 1 113 ? -31.223 3.225 29.536 1.00 89.06 113 VAL A C 1
ATOM 922 O O . VAL A 1 113 ? -32.102 3.150 30.388 1.00 89.06 113 VAL A O 1
ATOM 925 N N . ILE A 1 114 ? -31.212 2.469 28.442 1.00 88.94 114 ILE A N 1
ATOM 926 C CA . ILE A 1 114 ? -32.284 1.533 28.059 1.00 88.94 114 ILE A CA 1
ATOM 927 C C . ILE A 1 114 ? -31.878 0.067 28.240 1.00 88.94 114 ILE A C 1
ATOM 929 O O . ILE A 1 114 ? -32.722 -0.828 28.284 1.00 88.94 114 ILE A O 1
ATOM 933 N N . GLY A 1 115 ? -30.583 -0.215 28.401 1.00 90.69 115 GLY A N 1
ATOM 934 C CA . GLY A 1 115 ? -30.132 -1.570 28.680 1.00 90.69 115 GLY A CA 1
ATOM 935 C C . GLY A 1 115 ? -28.644 -1.725 28.941 1.00 90.69 115 GLY A C 1
ATOM 936 O O . GLY A 1 115 ? -27.889 -0.761 29.051 1.00 90.69 115 GLY A O 1
ATOM 937 N N . VAL A 1 116 ? -28.229 -2.984 29.055 1.00 89.31 116 VAL A N 1
ATOM 938 C CA . VAL A 1 116 ? -26.853 -3.402 29.336 1.00 89.31 116 VAL A CA 1
ATOM 939 C C . VAL A 1 116 ? -26.375 -4.349 28.246 1.00 89.31 116 VAL A C 1
ATOM 941 O O . VAL A 1 116 ? -27.068 -5.306 27.900 1.00 89.31 116 VAL A O 1
ATOM 944 N N . LYS A 1 117 ? -25.152 -4.130 27.766 1.00 91.00 117 LYS A N 1
ATOM 945 C CA . LYS A 1 117 ? -24.444 -4.976 26.807 1.00 91.00 117 LYS A CA 1
ATOM 946 C C . LYS A 1 117 ? -23.276 -5.687 27.480 1.00 91.00 117 LYS A C 1
ATOM 948 O O . LYS A 1 117 ? -22.407 -5.062 28.091 1.00 91.00 117 LYS A O 1
ATOM 953 N N . ARG A 1 118 ? -23.194 -7.008 27.321 1.00 89.88 118 ARG A N 1
ATOM 954 C CA . ARG A 1 118 ? -22.048 -7.821 27.754 1.00 89.88 118 ARG A CA 1
ATOM 955 C C . ARG A 1 118 ? -21.422 -8.523 26.560 1.00 89.88 118 ARG A C 1
ATOM 957 O O . ARG A 1 118 ? -22.081 -9.291 25.871 1.00 89.88 118 ARG A O 1
ATOM 964 N N . SER A 1 119 ? -20.132 -8.281 26.347 1.00 90.19 119 SER A N 1
ATOM 965 C CA . SER A 1 119 ? -19.370 -8.921 25.271 1.00 90.19 119 SER A CA 1
ATOM 966 C C . SER A 1 119 ? -18.694 -10.195 25.772 1.00 90.19 119 SER A C 1
ATOM 968 O O . SER A 1 119 ? -18.106 -10.222 26.856 1.00 90.19 119 SER A O 1
ATOM 970 N N . MET A 1 120 ? -18.759 -11.266 24.988 1.00 91.62 120 MET A N 1
ATOM 971 C CA . MET A 1 120 ? -18.251 -12.592 25.338 1.00 91.62 120 MET A CA 1
ATOM 972 C C . MET A 1 120 ? -17.470 -13.208 24.179 1.00 91.62 120 MET A C 1
ATOM 974 O O . MET A 1 120 ? -17.731 -12.931 23.010 1.00 91.62 120 MET A O 1
ATOM 978 N N . VAL A 1 121 ? -16.501 -14.060 24.513 1.00 92.94 121 VAL A N 1
ATOM 979 C CA . VAL A 1 121 ? -15.717 -14.846 23.554 1.00 92.94 121 VAL A CA 1
ATOM 980 C C . VAL A 1 121 ? -15.828 -16.317 23.916 1.00 92.94 121 VAL A C 1
ATOM 982 O O . VAL A 1 121 ? -15.705 -16.675 25.090 1.00 92.94 121 VAL A O 1
ATOM 985 N N . PHE A 1 122 ? -16.036 -17.162 22.914 1.00 92.56 122 PHE A N 1
ATOM 986 C CA . PHE A 1 122 ? -16.093 -18.603 23.105 1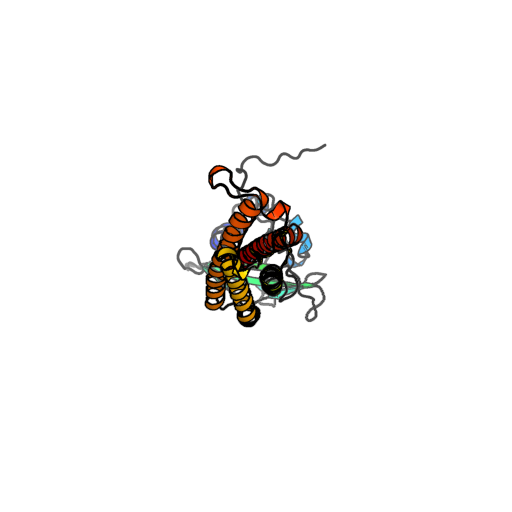.00 92.56 122 PHE A CA 1
ATOM 987 C C . PHE A 1 122 ? -14.694 -19.222 23.151 1.00 92.56 122 PHE A C 1
ATOM 989 O O . PHE A 1 122 ? -13.821 -18.878 22.347 1.00 92.56 122 PHE A O 1
ATOM 996 N N . TYR A 1 123 ? -14.496 -20.163 24.063 1.00 92.94 123 TYR A N 1
ATOM 997 C CA . TYR A 1 123 ? -13.295 -20.971 24.215 1.00 92.94 123 TYR A CA 1
ATOM 998 C C . TYR A 1 123 ? -13.666 -22.436 23.992 1.00 92.94 123 TYR A C 1
ATOM 1000 O O . TYR A 1 123 ? -14.602 -22.929 24.611 1.00 92.94 123 TYR A O 1
ATOM 1008 N N . ARG A 1 124 ? -12.932 -23.134 23.121 1.00 92.31 124 ARG A N 1
ATOM 1009 C CA . ARG A 1 124 ? -13.115 -24.570 22.875 1.00 92.31 124 ARG A CA 1
ATOM 1010 C C . ARG A 1 124 ? -12.320 -25.378 23.900 1.00 92.31 124 ARG A C 1
ATOM 1012 O O . ARG A 1 124 ? -11.153 -25.075 24.135 1.00 92.31 124 ARG A O 1
ATOM 1019 N N . GLY A 1 125 ? -12.922 -26.420 24.462 1.00 91.25 125 GLY A N 1
ATOM 1020 C CA . GLY A 1 125 ? -12.351 -27.251 25.522 1.00 91.25 125 GLY A CA 1
ATOM 1021 C C . GLY A 1 125 ? -12.839 -26.865 26.921 1.00 91.25 125 GLY A C 1
ATOM 1022 O O . GLY A 1 125 ? -13.608 -25.923 27.101 1.00 91.25 125 GLY A O 1
ATOM 1023 N N . LYS A 1 126 ? -12.393 -27.611 27.934 1.00 89.81 126 LYS A N 1
ATOM 1024 C CA . LYS A 1 126 ? -12.853 -27.449 29.320 1.00 89.81 126 LYS A CA 1
ATOM 1025 C C . LYS A 1 126 ? -12.231 -26.212 29.979 1.00 89.81 126 LYS A C 1
ATOM 1027 O O . LYS A 1 126 ? -11.033 -25.963 29.856 1.00 89.81 126 LYS A O 1
ATOM 1032 N N . ALA A 1 127 ? -13.036 -25.444 30.710 1.00 85.62 127 ALA A N 1
ATOM 1033 C CA . ALA A 1 127 ? -12.540 -24.320 31.502 1.00 85.62 127 ALA A CA 1
ATOM 1034 C C . ALA A 1 127 ? -11.600 -24.797 32.634 1.00 85.62 127 ALA A C 1
ATOM 1036 O O . ALA A 1 127 ? -11.857 -25.854 33.212 1.00 85.62 127 ALA A O 1
ATOM 1037 N N . PRO A 1 128 ? -10.555 -24.026 33.000 1.00 85.06 128 PRO A N 1
ATOM 1038 C CA . PRO A 1 128 ? -10.157 -22.725 32.447 1.00 85.06 128 PRO A CA 1
ATOM 1039 C C . PRO A 1 128 ? -9.181 -22.806 31.254 1.00 85.06 128 PRO A C 1
ATOM 1041 O O . PRO A 1 128 ? -8.812 -21.762 30.718 1.00 85.06 128 PRO A O 1
ATOM 1044 N N . CYS A 1 129 ? -8.771 -24.007 30.838 1.00 87.88 129 CYS A N 1
ATOM 1045 C CA . CYS A 1 129 ? -7.694 -24.246 29.867 1.00 87.88 129 CYS A CA 1
ATOM 1046 C C . CYS A 1 129 ? -8.158 -24.275 28.399 1.00 87.88 129 CYS A C 1
ATOM 1048 O O . CYS A 1 129 ? -7.461 -24.807 27.537 1.00 87.88 129 CYS A O 1
ATOM 1050 N N . GLY A 1 130 ? -9.346 -23.747 28.098 1.00 87.88 130 GLY A N 1
ATOM 1051 C CA . GLY A 1 130 ? -9.878 -23.747 26.739 1.00 87.88 130 GLY A CA 1
ATOM 1052 C C . GLY A 1 130 ? -9.045 -22.892 25.777 1.00 87.88 130 GLY A C 1
ATOM 1053 O O . GLY A 1 130 ? -8.395 -21.922 26.167 1.00 87.88 130 GLY A O 1
ATOM 1054 N N . THR A 1 131 ? -9.114 -23.209 24.486 1.00 90.69 131 THR A N 1
ATOM 1055 C CA . THR A 1 131 ? -8.488 -22.421 23.418 1.00 90.69 131 THR A CA 1
ATOM 1056 C C . THR A 1 131 ? -9.455 -21.350 22.926 1.00 90.69 131 THR A C 1
ATOM 1058 O O . THR A 1 131 ? -10.572 -21.655 22.503 1.00 90.69 131 THR A O 1
ATOM 1061 N N . LYS A 1 132 ? -9.031 -20.082 22.956 1.00 90.94 132 LYS A N 1
ATOM 1062 C CA . LYS A 1 132 ? -9.837 -18.943 22.493 1.00 90.94 132 LYS A CA 1
ATOM 1063 C C . LYS A 1 132 ? -10.222 -19.110 21.021 1.00 90.94 132 LYS A C 1
ATOM 1065 O O . LYS A 1 132 ? -9.357 -19.307 20.172 1.00 90.94 132 LYS A O 1
ATOM 1070 N N . THR A 1 133 ? -11.504 -18.963 20.707 1.00 88.50 133 THR A N 1
ATOM 1071 C CA . THR A 1 133 ? -12.009 -19.005 19.329 1.00 88.50 133 THR A CA 1
ATOM 1072 C C . THR A 1 133 ? -12.316 -17.602 18.795 1.00 88.50 133 THR A C 1
ATOM 1074 O O . THR A 1 133 ? -12.166 -16.594 19.490 1.00 88.50 133 THR A O 1
ATOM 1077 N N . LYS A 1 134 ? -12.743 -17.530 17.530 1.00 87.19 134 LYS A N 1
ATOM 1078 C CA . LYS A 1 134 ? -13.162 -16.283 16.872 1.00 87.19 134 LYS A CA 1
ATOM 1079 C C . LYS A 1 134 ? -14.611 -15.905 17.176 1.00 87.19 134 LYS A C 1
ATOM 1081 O O . LYS A 1 134 ? -15.003 -14.776 16.897 1.00 87.19 134 LYS A O 1
ATOM 1086 N N . TRP A 1 135 ? -15.389 -16.837 17.721 1.00 87.31 135 TRP A N 1
ATOM 1087 C CA . TRP A 1 135 ? -16.805 -16.644 17.989 1.00 87.31 135 TRP A CA 1
ATOM 1088 C C . TRP A 1 135 ? -16.974 -15.644 19.136 1.00 87.31 135 TRP A C 1
ATOM 1090 O O . TRP A 1 135 ? -16.457 -15.834 20.242 1.00 87.31 135 TRP A O 1
ATOM 1100 N N . LYS A 1 136 ? -17.670 -14.548 18.834 1.00 90.25 136 LYS A N 1
ATOM 1101 C CA . LYS A 1 136 ? -17.990 -13.462 19.763 1.00 90.25 136 LYS A CA 1
ATOM 1102 C C . LYS A 1 136 ? -19.494 -13.350 19.927 1.00 90.25 136 LYS A C 1
ATOM 1104 O O . LYS A 1 136 ? -20.224 -13.527 18.964 1.00 90.25 136 LYS A O 1
ATOM 1109 N N . MET A 1 137 ? -19.939 -12.997 21.116 1.00 91.19 137 MET A N 1
ATOM 1110 C CA . MET A 1 137 ? -21.350 -12.806 21.421 1.00 91.19 137 MET A CA 1
ATOM 1111 C C . MET A 1 137 ? -21.531 -11.479 22.137 1.00 91.19 137 MET A C 1
ATOM 1113 O O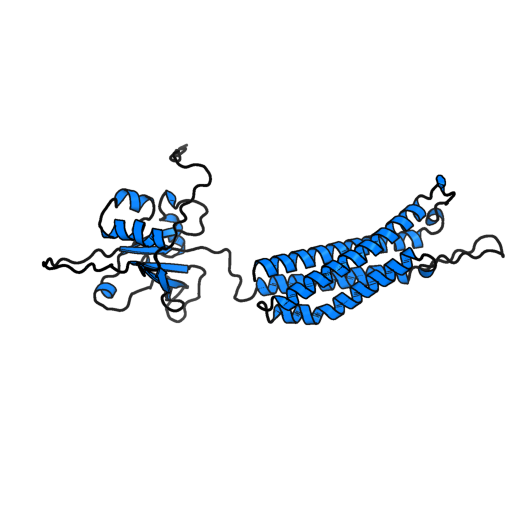 . MET A 1 137 ? -20.746 -11.160 23.030 1.00 91.19 137 MET A O 1
ATOM 1117 N N . ASN A 1 138 ? -22.569 -10.740 21.755 1.00 91.56 138 ASN A N 1
ATOM 1118 C CA . ASN A 1 138 ? -23.038 -9.587 22.508 1.00 91.56 138 ASN A CA 1
ATOM 1119 C C . ASN A 1 138 ? -24.395 -9.946 23.111 1.00 91.56 138 ASN A C 1
ATOM 1121 O O . ASN A 1 138 ? -25.364 -10.191 22.398 1.00 91.56 138 ASN A O 1
ATOM 1125 N N . GLU A 1 139 ? -24.436 -10.013 24.433 1.00 90.88 139 GLU A N 1
ATOM 1126 C CA . GLU A 1 139 ? -25.646 -10.269 25.204 1.00 90.88 139 GLU A CA 1
ATOM 1127 C C . GLU A 1 139 ? -26.252 -8.920 25.607 1.00 90.88 139 GLU A C 1
ATOM 1129 O O . GLU A 1 139 ? -25.588 -8.140 26.299 1.00 90.88 139 GLU A O 1
ATOM 1134 N N . TYR A 1 140 ? -27.483 -8.644 25.171 1.00 90.94 140 TYR A N 1
ATOM 1135 C CA . TYR A 1 140 ? -28.205 -7.406 25.465 1.00 90.94 140 TYR A CA 1
ATOM 1136 C C . TYR A 1 140 ? -29.359 -7.674 26.421 1.00 90.94 140 TYR A C 1
ATOM 1138 O O . TYR A 1 140 ? -30.164 -8.583 26.218 1.00 90.94 140 TYR A O 1
ATOM 1146 N N . ARG A 1 141 ? -29.455 -6.858 27.468 1.00 88.31 141 ARG A N 1
ATOM 1147 C CA . ARG A 1 141 ? -30.528 -6.922 28.462 1.00 88.31 141 ARG A CA 1
ATOM 1148 C C . ARG A 1 141 ? -31.219 -5.575 28.543 1.00 88.31 141 ARG A C 1
ATOM 1150 O O . ARG A 1 141 ? -30.549 -4.585 28.827 1.00 88.31 141 ARG A O 1
ATOM 1157 N N . ALA A 1 142 ? -32.532 -5.552 28.347 1.00 86.94 142 ALA A N 1
ATOM 1158 C CA . ALA A 1 142 ? -33.334 -4.370 28.617 1.00 86.94 142 ALA A CA 1
ATOM 1159 C C . ALA A 1 142 ? -33.305 -4.061 30.121 1.00 86.94 142 ALA A C 1
ATOM 1161 O O . ALA A 1 142 ? -33.409 -4.968 30.956 1.00 86.94 142 ALA A O 1
ATOM 1162 N N . ILE A 1 143 ? -33.144 -2.784 30.458 1.00 84.94 143 ILE A N 1
ATOM 1163 C CA . ILE A 1 143 ? -33.453 -2.281 31.792 1.00 84.94 143 ILE A CA 1
ATOM 1164 C C . ILE A 1 143 ? -34.927 -1.908 31.754 1.00 84.94 143 ILE A C 1
ATOM 1166 O O . ILE A 1 143 ? -35.368 -1.168 30.882 1.00 84.94 143 ILE A O 1
ATOM 1170 N N . GLN A 1 144 ? -35.701 -2.474 32.671 1.00 66.38 144 GLN A N 1
ATOM 1171 C CA . GLN A 1 144 ? -37.110 -2.142 32.785 1.00 66.38 144 GLN A CA 1
ATOM 1172 C C . GLN A 1 144 ? -37.180 -0.694 33.283 1.00 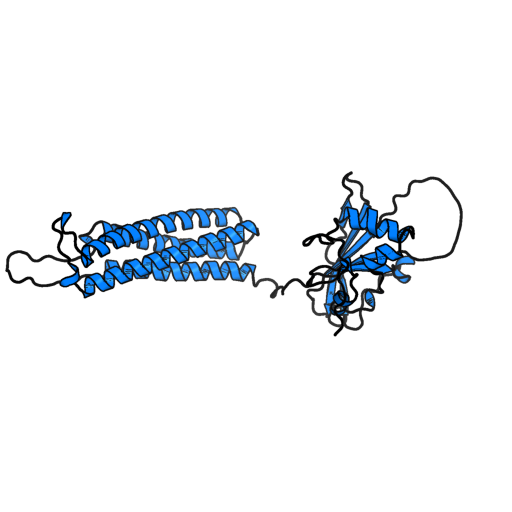66.38 144 GLN A C 1
ATOM 1174 O O . GLN A 1 144 ? -36.739 -0.413 34.397 1.00 66.38 144 GLN A O 1
ATOM 1179 N N . LEU A 1 145 ? -37.664 0.225 32.444 1.00 52.12 145 LEU A N 1
ATOM 1180 C CA . LEU A 1 145 ? -38.033 1.567 32.885 1.00 52.12 145 LEU A CA 1
ATOM 1181 C C . LEU A 1 145 ? -39.248 1.393 33.794 1.00 52.12 145 LEU A C 1
ATOM 1183 O O . LEU A 1 145 ? -40.384 1.297 33.340 1.00 52.12 145 LEU A O 1
ATOM 1187 N N . SER A 1 146 ? -38.996 1.244 35.089 1.00 37.91 146 SER A N 1
ATOM 1188 C CA . SER A 1 146 ? -40.034 1.262 36.106 1.00 37.91 146 SER A CA 1
ATOM 1189 C C . SER A 1 146 ? -40.627 2.666 36.155 1.00 37.91 146 SER A C 1
ATOM 1191 O O . SER A 1 146 ? -40.123 3.534 36.866 1.00 37.91 146 SER A O 1
ATOM 1193 N N . HIS A 1 147 ? -41.702 2.887 35.402 1.00 32.94 147 HIS A N 1
ATOM 1194 C CA . HIS A 1 147 ? -42.685 3.887 35.782 1.00 32.94 147 HIS A CA 1
ATOM 1195 C C . HIS A 1 147 ? -43.342 3.360 37.064 1.00 32.94 147 HIS A C 1
ATOM 1197 O O . HIS A 1 147 ? -44.038 2.347 37.042 1.00 32.94 147 HIS A O 1
ATOM 1203 N N . HIS A 1 148 ? -43.050 3.974 38.208 1.00 30.41 148 HIS A N 1
ATOM 1204 C CA . HIS A 1 148 ? -43.791 3.687 39.430 1.00 30.41 148 HIS A CA 1
ATOM 1205 C C . HIS A 1 148 ? -45.224 4.209 39.272 1.00 30.41 148 HIS A C 1
ATOM 1207 O O . HIS A 1 148 ? -45.405 5.419 39.160 1.00 30.41 148 HIS A O 1
ATOM 1213 N N . GLN A 1 149 ? -46.208 3.305 39.299 1.00 24.91 149 GLN A N 1
ATOM 1214 C CA . GLN A 1 149 ? -47.427 3.440 40.105 1.00 24.91 149 GLN A CA 1
ATOM 1215 C C . GLN A 1 149 ? -48.127 2.073 40.282 1.00 24.91 149 GLN A C 1
ATOM 1217 O O . GLN A 1 149 ? -48.622 1.491 39.325 1.00 24.91 149 GLN A O 1
ATOM 1222 N N . ASP A 1 150 ? -48.091 1.611 41.536 1.00 28.38 150 ASP A N 1
ATOM 1223 C CA . ASP A 1 150 ? -49.004 0.745 42.304 1.00 28.38 150 ASP A CA 1
ATOM 1224 C C . ASP A 1 150 ? -49.450 -0.677 41.886 1.00 28.38 150 ASP A C 1
ATOM 1226 O O . ASP A 1 150 ? -49.331 -1.158 40.767 1.00 28.38 150 ASP A O 1
ATOM 1230 N N . GLU A 1 151 ? -49.865 -1.377 42.947 1.00 31.33 151 GLU A N 1
ATOM 1231 C CA . GLU A 1 151 ? -49.910 -2.809 43.252 1.00 31.33 151 GLU A CA 1
ATOM 1232 C C . GLU A 1 151 ? -50.802 -3.711 42.373 1.00 31.33 151 GLU A C 1
ATOM 1234 O O . GLU A 1 151 ? -51.942 -3.390 42.057 1.00 31.33 151 GLU A O 1
ATOM 1239 N N . SER A 1 152 ? -50.359 -4.955 42.140 1.00 29.27 152 SER A N 1
ATOM 1240 C CA . SER A 1 152 ? -51.062 -6.166 42.621 1.00 29.27 152 SER A CA 1
ATOM 1241 C C . SER A 1 152 ? -50.350 -7.465 42.206 1.00 29.27 152 SER A C 1
ATOM 1243 O O . SER A 1 152 ? -49.687 -7.575 41.178 1.00 29.27 152 SER A O 1
ATOM 1245 N N . LYS A 1 153 ? -50.439 -8.459 43.094 1.00 33.34 153 LYS A N 1
ATOM 1246 C CA . LYS A 1 153 ? -49.761 -9.761 43.048 1.00 33.34 153 LYS A CA 1
ATOM 1247 C C . LYS A 1 153 ? -50.227 -10.629 41.871 1.00 33.34 153 LYS A C 1
ATOM 1249 O O . LYS A 1 153 ? -51.416 -10.891 41.744 1.00 33.34 153 LYS A O 1
ATOM 1254 N N . SER A 1 154 ? -49.281 -11.251 41.163 1.00 28.30 154 SER A N 1
ATOM 1255 C CA . SER A 1 154 ? -49.472 -12.599 40.609 1.00 28.30 154 SER A CA 1
ATOM 1256 C C . SER A 1 154 ? -48.134 -13.332 40.494 1.00 28.30 154 SER A C 1
ATOM 1258 O O . SER A 1 154 ? -47.236 -12.945 39.747 1.00 28.30 154 SER A O 1
ATOM 1260 N N . ASN A 1 155 ? -47.995 -14.393 41.289 1.00 32.22 155 ASN A N 1
ATOM 1261 C CA . ASN A 1 155 ? -46.899 -15.345 41.210 1.00 32.22 155 ASN A CA 1
ATOM 1262 C C . ASN A 1 155 ? -47.226 -16.387 40.133 1.00 32.22 155 ASN A C 1
ATOM 1264 O O . ASN A 1 155 ? -47.960 -17.327 40.415 1.00 32.22 155 ASN A O 1
ATOM 1268 N N . ASN A 1 156 ? -46.607 -16.284 38.955 1.00 28.11 156 ASN A N 1
ATOM 1269 C CA . ASN A 1 156 ? -45.965 -17.447 38.341 1.00 28.11 156 ASN A CA 1
ATOM 1270 C C . ASN A 1 156 ? -44.861 -17.008 37.360 1.00 28.11 156 ASN A C 1
ATOM 1272 O O . ASN A 1 156 ? -45.095 -16.339 36.360 1.00 28.11 156 ASN A O 1
ATOM 1276 N N . ALA A 1 157 ? -43.631 -17.368 37.713 1.00 32.09 157 ALA A N 1
ATOM 1277 C CA . ALA A 1 157 ? -42.410 -17.317 36.912 1.00 32.09 157 ALA A CA 1
ATOM 1278 C C . ALA A 1 157 ? -42.589 -18.048 35.559 1.00 32.09 157 ALA A C 1
ATOM 1280 O O . ALA A 1 157 ? -43.353 -18.996 35.496 1.00 32.09 157 ALA A O 1
ATOM 1281 N N . LYS A 1 158 ? -41.883 -17.797 34.453 1.00 35.88 158 LYS A N 1
ATOM 1282 C CA . LYS A 1 158 ? -40.697 -17.004 34.094 1.00 35.88 158 LYS A CA 1
ATOM 1283 C C . LYS A 1 158 ? -40.613 -17.113 32.565 1.00 35.88 158 LYS A C 1
ATOM 1285 O O . LYS A 1 158 ? -40.662 -18.217 32.045 1.00 35.88 158 LYS A O 1
ATOM 1290 N N . GLY A 1 159 ? -40.371 -16.005 31.879 1.00 32.34 159 GLY A N 1
ATOM 1291 C CA . GLY A 1 159 ? -40.038 -16.002 30.453 1.00 32.34 159 GLY A CA 1
ATOM 1292 C C . GLY A 1 159 ? -39.274 -14.734 30.102 1.00 32.34 159 GLY A C 1
ATOM 1293 O O . GLY A 1 159 ? -39.737 -13.919 29.320 1.00 32.34 159 GLY A O 1
ATOM 1294 N N . LYS A 1 160 ? -38.136 -14.488 30.766 1.00 45.47 160 LYS A N 1
ATOM 1295 C CA . LYS A 1 160 ? -37.291 -13.326 30.445 1.00 45.47 160 LYS A CA 1
ATOM 1296 C C . LYS A 1 160 ? -36.436 -13.682 29.236 1.00 45.47 160 LYS A C 1
ATOM 1298 O O . LYS A 1 160 ? -35.356 -14.245 29.406 1.00 45.47 160 LYS A O 1
ATOM 1303 N N . ALA A 1 161 ? -36.928 -13.389 28.038 1.00 42.41 161 ALA A N 1
ATOM 1304 C CA . ALA A 1 161 ? -36.116 -13.430 26.831 1.00 42.41 161 ALA A CA 1
ATOM 1305 C C . ALA A 1 161 ? -34.988 -12.384 26.930 1.00 42.41 161 ALA A C 1
ATOM 1307 O O . ALA A 1 161 ? -35.174 -11.278 27.430 1.00 42.41 161 ALA A O 1
ATOM 1308 N N . ILE A 1 162 ? -33.791 -12.755 26.502 1.00 55.16 162 ILE A N 1
ATOM 1309 C CA . ILE A 1 162 ? -32.617 -11.897 26.349 1.00 55.16 162 ILE A CA 1
ATOM 1310 C C . ILE A 1 162 ? -32.308 -11.906 24.854 1.00 55.16 162 ILE A C 1
ATOM 1312 O O . ILE A 1 162 ? -32.229 -12.981 24.260 1.00 55.16 162 ILE A O 1
ATOM 1316 N N . VAL A 1 163 ? -32.120 -10.739 24.231 1.00 51.09 163 VAL A N 1
ATOM 1317 C CA . VAL A 1 163 ? -31.553 -10.708 22.877 1.00 51.09 163 VAL A CA 1
ATOM 1318 C C . VAL A 1 163 ? -30.092 -11.085 23.011 1.00 51.09 163 VAL A C 1
ATOM 1320 O O . VAL A 1 163 ? -29.281 -10.361 23.598 1.00 51.09 163 VAL A O 1
ATOM 1323 N N . VAL A 1 164 ? -29.753 -12.239 22.461 1.00 49.66 164 VAL A N 1
ATOM 1324 C CA . VAL A 1 164 ? -28.380 -12.667 22.324 1.00 49.66 164 VAL A CA 1
ATOM 1325 C C . VAL A 1 164 ? -27.978 -12.579 20.867 1.00 49.66 164 VAL A C 1
ATOM 1327 O O . VAL A 1 164 ? -28.408 -13.348 20.012 1.00 49.66 164 VAL A O 1
ATOM 1330 N N . VAL A 1 165 ? -27.113 -11.619 20.574 1.00 48.56 165 VAL A N 1
ATOM 1331 C CA . VAL A 1 165 ? -26.558 -11.464 19.236 1.00 48.56 165 VAL A CA 1
ATOM 1332 C C . VAL A 1 165 ? -25.407 -12.449 19.093 1.00 48.56 165 VAL A C 1
ATOM 1334 O O . VAL A 1 165 ? -24.384 -12.360 19.785 1.00 48.56 165 VAL A O 1
ATOM 1337 N N . SER A 1 166 ? -25.587 -13.410 18.195 1.00 43.22 166 SER A N 1
ATOM 1338 C CA . SER A 1 166 ? -24.590 -14.398 17.838 1.00 43.22 166 SER A CA 1
ATOM 1339 C C . SER A 1 166 ? -23.799 -13.945 16.617 1.00 43.22 166 SER A C 1
ATOM 1341 O O . SER A 1 166 ? -24.261 -13.925 15.488 1.00 43.22 166 SER A O 1
ATOM 1343 N N . THR A 1 167 ? -22.537 -13.682 16.907 1.00 43.12 167 THR A N 1
ATOM 1344 C CA . THR A 1 167 ? -21.370 -14.109 16.149 1.00 43.12 167 THR A CA 1
ATOM 1345 C C . THR A 1 167 ? -21.158 -13.541 14.755 1.00 43.12 167 THR A C 1
ATOM 1347 O O . THR A 1 167 ? -21.849 -13.795 13.790 1.00 43.12 167 THR A O 1
ATOM 1350 N N . LYS A 1 168 ? -20.050 -12.816 14.650 1.00 39.84 168 LYS A N 1
ATOM 1351 C CA . LYS A 1 168 ? -19.311 -12.670 13.411 1.00 39.84 168 LYS A CA 1
ATOM 1352 C C . LYS A 1 168 ? -18.248 -13.740 13.368 1.00 39.84 168 LYS A C 1
ATOM 1354 O O . LYS A 1 168 ? -17.311 -13.690 14.170 1.00 39.84 168 LYS A O 1
ATOM 1359 N N . ALA A 1 169 ? -18.342 -14.666 12.415 1.00 38.31 169 ALA A N 1
ATOM 1360 C CA . ALA A 1 169 ? -17.141 -15.288 11.884 1.00 38.31 169 ALA A CA 1
ATOM 1361 C C . ALA A 1 169 ? -16.376 -14.171 11.171 1.00 38.31 169 ALA A C 1
ATOM 1363 O O . ALA A 1 169 ? -16.565 -13.904 9.993 1.00 38.31 169 ALA A O 1
ATOM 1364 N N . SER A 1 170 ? -15.550 -13.444 11.924 1.00 38.50 170 SER A N 1
ATOM 1365 C CA . SER A 1 170 ? -14.567 -12.584 11.281 1.00 38.50 170 SER A CA 1
ATOM 1366 C C . SER A 1 170 ? -13.690 -13.507 10.430 1.00 38.50 170 SER A C 1
ATOM 1368 O O . SER A 1 170 ? -13.303 -14.573 10.945 1.00 38.50 170 SER A O 1
ATOM 1370 N N . PRO A 1 171 ? -13.325 -13.133 9.189 1.00 28.92 171 PRO A N 1
ATOM 1371 C CA . PRO A 1 171 ? -12.192 -13.776 8.550 1.00 28.92 171 PRO A CA 1
ATOM 1372 C C . PRO A 1 171 ? -11.063 -13.753 9.578 1.00 28.92 171 PRO A C 1
ATOM 1374 O O . PRO A 1 171 ? -10.859 -12.760 10.277 1.00 28.92 171 PRO A O 1
ATOM 1377 N N . LEU A 1 172 ? -10.473 -14.929 9.776 1.00 32.03 172 LEU A N 1
ATOM 1378 C CA . LEU A 1 172 ? -9.292 -15.192 10.589 1.00 32.03 172 LEU A CA 1
ATOM 1379 C C . LEU A 1 172 ? -8.647 -13.925 11.194 1.00 32.03 172 LEU A C 1
ATOM 1381 O O . LEU A 1 172 ? -7.934 -13.228 10.477 1.00 32.03 172 LEU A O 1
ATOM 1385 N N . PRO A 1 173 ? -8.751 -13.659 12.518 1.00 34.81 173 PRO A N 1
ATOM 1386 C CA . PRO A 1 173 ? -7.566 -13.167 13.168 1.00 34.81 173 PRO A CA 1
ATOM 1387 C C . PRO A 1 173 ? -6.564 -14.299 12.979 1.00 34.81 173 PRO A C 1
ATOM 1389 O O . PRO A 1 173 ? -6.602 -15.335 13.645 1.00 34.81 173 PRO A O 1
ATOM 1392 N N . THR A 1 174 ? -5.664 -14.098 12.024 1.00 31.88 174 THR A N 1
ATOM 1393 C CA . THR A 1 174 ? -4.302 -14.578 12.201 1.00 31.88 174 THR A CA 1
ATOM 1394 C C . THR A 1 174 ? -3.880 -14.122 13.603 1.00 31.88 174 THR A C 1
ATOM 1396 O O . THR A 1 174 ? -4.394 -13.090 14.052 1.00 31.88 174 THR A O 1
ATOM 1399 N N . PRO A 1 175 ? -3.022 -14.880 14.299 1.00 31.39 175 PRO A N 1
ATOM 1400 C CA . PRO A 1 175 ? -2.698 -14.716 15.722 1.00 31.39 175 PRO A CA 1
ATOM 1401 C C . PRO A 1 175 ? -2.515 -13.249 16.133 1.00 31.39 175 PRO A C 1
ATOM 1403 O O . PRO A 1 175 ? -2.220 -12.419 15.267 1.00 31.39 175 PRO A O 1
ATOM 1406 N N . PRO A 1 176 ? -2.642 -12.897 17.430 1.00 39.66 176 PRO A N 1
ATOM 1407 C CA . PRO A 1 176 ? -2.368 -11.531 17.867 1.00 39.66 176 PRO A CA 1
ATOM 1408 C C . PRO A 1 176 ? -1.011 -11.095 17.284 1.00 39.66 176 PRO A C 1
ATOM 1410 O O . PRO A 1 176 ? 0.023 -11.668 17.603 1.00 39.66 176 PRO A O 1
ATOM 1413 N N . GLY A 1 177 ? -1.041 -10.152 16.332 1.00 39.94 177 GLY A N 1
ATOM 1414 C CA . GLY A 1 177 ? 0.154 -9.637 15.660 1.00 39.94 177 GLY A CA 1
ATOM 1415 C C . GLY A 1 177 ? 0.594 -10.256 14.319 1.00 39.94 177 GLY A C 1
ATOM 1416 O O . GLY A 1 177 ? 1.797 -10.426 14.157 1.00 39.94 177 GLY A O 1
ATOM 1417 N N . ARG A 1 178 ? -0.280 -10.501 13.321 1.00 40.91 178 ARG A N 1
ATOM 1418 C CA . ARG A 1 178 ? 0.191 -10.776 11.931 1.00 40.91 178 ARG A CA 1
ATOM 1419 C C . ARG A 1 178 ? -0.221 -9.771 10.841 1.00 40.91 178 ARG A C 1
ATOM 1421 O O . ARG A 1 178 ? 0.571 -9.582 9.938 1.00 40.91 178 ARG A O 1
ATOM 1428 N N . TRP A 1 179 ? -1.353 -9.059 10.908 1.00 43.81 179 TRP A N 1
ATOM 1429 C CA . TRP A 1 179 ? -1.743 -8.117 9.823 1.00 43.81 179 TRP A CA 1
ATOM 1430 C C . TRP A 1 179 ? -1.285 -6.669 10.043 1.00 43.81 179 TRP A C 1
ATOM 1432 O O . TRP A 1 179 ? -0.894 -6.008 9.089 1.00 43.81 179 TRP A O 1
ATOM 1442 N N . LYS A 1 180 ? -1.235 -6.186 11.294 1.00 52.03 180 LYS A N 1
ATOM 1443 C CA . LYS A 1 180 ? -0.551 -4.913 11.606 1.00 52.03 180 LYS A CA 1
ATOM 1444 C C . LYS A 1 180 ? 0.966 -5.040 11.428 1.00 52.03 180 LYS A C 1
ATOM 1446 O O . LYS A 1 180 ? 1.588 -4.126 10.908 1.00 52.03 180 LYS A O 1
ATOM 1451 N N . LYS A 1 181 ? 1.531 -6.204 11.788 1.00 55.03 181 LYS A N 1
ATOM 1452 C CA . LYS A 1 181 ? 2.918 -6.555 11.455 1.00 55.03 181 LYS A CA 1
ATOM 1453 C C . LYS A 1 181 ? 3.087 -6.785 9.956 1.00 55.03 181 LYS A C 1
ATOM 1455 O O . LYS A 1 181 ? 4.064 -6.321 9.417 1.00 55.03 181 LYS A O 1
ATOM 1460 N N . GLY A 1 182 ? 2.134 -7.429 9.285 1.00 62.94 182 GLY A N 1
ATOM 1461 C CA . GLY A 1 182 ? 2.174 -7.696 7.847 1.00 62.94 182 GLY A CA 1
ATOM 1462 C C . GLY A 1 182 ? 2.238 -6.420 7.021 1.00 62.94 182 GLY A C 1
ATOM 1463 O O . GLY A 1 182 ? 3.134 -6.302 6.212 1.00 62.94 182 GLY A O 1
ATOM 1464 N N . LEU A 1 183 ? 1.384 -5.429 7.296 1.00 69.25 183 LEU A N 1
ATOM 1465 C CA . LEU A 1 183 ? 1.414 -4.145 6.583 1.00 69.25 183 LEU A CA 1
ATOM 1466 C C . LEU A 1 183 ? 2.725 -3.372 6.823 1.00 69.25 183 LEU A C 1
ATOM 1468 O O . LEU A 1 183 ? 3.251 -2.740 5.917 1.00 69.25 183 LEU A O 1
ATOM 1472 N N . ALA A 1 184 ? 3.270 -3.471 8.035 1.00 67.62 184 ALA A N 1
ATOM 1473 C CA . ALA A 1 184 ? 4.573 -2.923 8.402 1.00 67.62 184 ALA A CA 1
ATOM 1474 C C . ALA A 1 184 ? 5.761 -3.683 7.771 1.00 67.62 184 ALA A C 1
ATOM 1476 O O . ALA A 1 184 ? 6.739 -3.072 7.364 1.00 67.62 184 ALA A O 1
ATOM 1477 N N . ILE A 1 185 ? 5.671 -5.009 7.661 1.00 78.94 185 ILE A N 1
ATOM 1478 C CA . ILE A 1 185 ? 6.645 -5.860 6.969 1.00 78.94 185 ILE A CA 1
ATOM 1479 C C . ILE A 1 185 ? 6.576 -5.589 5.463 1.00 78.94 185 ILE A C 1
ATOM 1481 O O . ILE A 1 185 ? 7.610 -5.531 4.814 1.00 78.94 185 ILE A O 1
ATOM 1485 N N . THR A 1 186 ? 5.380 -5.377 4.910 1.00 85.00 186 THR A N 1
ATOM 1486 C CA . THR A 1 186 ? 5.184 -4.986 3.512 1.00 85.00 186 THR A CA 1
ATOM 1487 C C . THR A 1 186 ? 5.792 -3.614 3.238 1.00 85.00 186 THR A C 1
ATOM 1489 O O . THR A 1 186 ? 6.506 -3.497 2.253 1.00 85.00 186 THR A O 1
ATOM 1492 N N . ASP A 1 187 ? 5.592 -2.612 4.106 1.00 86.06 187 ASP A N 1
ATOM 1493 C CA . ASP A 1 187 ? 6.281 -1.311 3.997 1.00 86.06 187 ASP A CA 1
ATOM 1494 C C . ASP A 1 187 ? 7.807 -1.490 3.997 1.00 86.06 187 ASP A C 1
ATOM 1496 O O . ASP A 1 187 ? 8.486 -1.013 3.095 1.00 86.06 187 ASP A O 1
ATOM 1500 N N . PHE A 1 188 ? 8.342 -2.271 4.940 1.00 87.75 188 PHE A N 1
ATOM 1501 C CA . PHE A 1 188 ? 9.778 -2.541 5.023 1.00 87.75 188 PHE A CA 1
ATOM 1502 C C . PHE A 1 188 ? 10.336 -3.250 3.775 1.00 87.75 188 PHE A C 1
ATOM 1504 O O . PHE A 1 188 ? 11.365 -2.843 3.242 1.00 87.75 188 PHE A O 1
ATOM 1511 N N . ILE A 1 189 ? 9.650 -4.281 3.267 1.00 91.25 189 ILE A N 1
ATOM 1512 C CA . ILE A 1 189 ? 10.050 -5.005 2.048 1.00 91.25 189 ILE A CA 1
ATOM 1513 C C . ILE A 1 189 ? 9.980 -4.090 0.823 1.00 91.25 189 ILE A C 1
ATOM 1515 O O . ILE A 1 189 ? 10.896 -4.102 0.005 1.00 91.25 189 ILE A O 1
ATOM 1519 N N . LEU A 1 190 ? 8.925 -3.280 0.700 1.00 92.56 190 LEU A N 1
ATOM 1520 C CA . LEU A 1 190 ? 8.791 -2.314 -0.389 1.00 92.56 190 LEU A CA 1
ATOM 1521 C C . LEU A 1 190 ? 9.906 -1.261 -0.339 1.00 92.56 190 LEU A C 1
ATOM 1523 O O . LEU A 1 190 ? 10.432 -0.911 -1.390 1.00 92.56 190 LEU A O 1
ATOM 1527 N N . ARG A 1 191 ? 10.327 -0.811 0.854 1.00 93.44 191 ARG A N 1
ATOM 1528 C CA . ARG A 1 191 ? 11.482 0.092 1.008 1.00 93.44 191 ARG A CA 1
ATOM 1529 C C . ARG A 1 191 ? 12.785 -0.574 0.583 1.00 93.44 191 ARG A C 1
ATOM 1531 O O . ARG A 1 191 ? 13.555 0.051 -0.132 1.00 93.44 191 ARG A O 1
ATOM 1538 N N . LEU A 1 192 ? 13.024 -1.834 0.952 1.00 93.81 192 LEU A N 1
ATOM 1539 C CA . LEU A 1 192 ? 14.202 -2.574 0.476 1.00 93.81 192 LEU A CA 1
ATOM 1540 C C . LEU A 1 192 ? 14.195 -2.747 -1.049 1.00 93.81 192 LEU A C 1
ATOM 1542 O O . LEU A 1 192 ? 15.228 -2.555 -1.687 1.00 93.81 192 LEU A O 1
ATOM 1546 N N . GLY A 1 193 ? 13.033 -3.051 -1.636 1.00 94.81 193 GLY A N 1
ATOM 1547 C CA . GLY A 1 193 ? 12.860 -3.109 -3.088 1.00 94.81 193 GLY A CA 1
ATOM 1548 C C . GLY A 1 193 ? 13.137 -1.762 -3.759 1.00 94.81 193 GLY A C 1
ATOM 1549 O O . GLY A 1 193 ? 13.882 -1.702 -4.733 1.00 94.81 193 GLY A O 1
ATOM 1550 N N . ALA A 1 194 ? 12.622 -0.671 -3.188 1.00 96.00 194 ALA A N 1
ATOM 1551 C CA . ALA A 1 194 ? 12.871 0.686 -3.664 1.00 96.00 194 ALA A CA 1
ATOM 1552 C C . ALA A 1 194 ? 14.351 1.088 -3.544 1.00 96.00 194 ALA A C 1
ATOM 1554 O O . ALA A 1 194 ? 14.875 1.720 -4.457 1.00 96.00 194 ALA A O 1
ATOM 1555 N N . ILE A 1 195 ? 15.048 0.695 -2.468 1.00 96.31 195 ILE A N 1
ATOM 1556 C CA . ILE A 1 195 ? 16.496 0.923 -2.306 1.00 96.31 195 ILE A CA 1
ATOM 1557 C C . ILE A 1 195 ? 17.249 0.191 -3.412 1.00 96.31 195 ILE A C 1
ATOM 1559 O O . ILE A 1 195 ? 18.070 0.796 -4.091 1.00 96.31 195 ILE A O 1
ATOM 1563 N N . GLY A 1 196 ? 16.940 -1.091 -3.629 1.00 95.81 196 GLY A N 1
ATOM 1564 C CA . GLY A 1 196 ? 17.569 -1.881 -4.686 1.00 95.81 196 GLY A CA 1
ATOM 1565 C C . GLY A 1 196 ? 17.342 -1.276 -6.072 1.00 95.81 196 GLY A C 1
ATOM 1566 O O . GLY A 1 196 ? 18.288 -1.148 -6.841 1.00 95.81 196 GLY A O 1
ATOM 1567 N N . ALA A 1 197 ? 16.116 -0.839 -6.367 1.00 97.00 197 ALA A N 1
ATOM 1568 C CA . ALA A 1 197 ? 15.781 -0.227 -7.648 1.00 97.00 197 ALA A CA 1
ATOM 1569 C C . ALA A 1 197 ? 16.447 1.150 -7.837 1.00 97.00 197 ALA A C 1
ATOM 1571 O O . ALA A 1 197 ? 17.096 1.379 -8.849 1.00 97.00 197 ALA A O 1
ATOM 1572 N N . THR A 1 198 ? 16.352 2.060 -6.862 1.00 97.06 198 THR A N 1
ATOM 1573 C CA . THR A 1 198 ? 16.966 3.403 -6.956 1.00 97.06 198 THR A CA 1
ATOM 1574 C C . THR A 1 198 ? 18.492 3.337 -7.006 1.00 97.06 198 THR A C 1
ATOM 1576 O O . THR A 1 198 ? 19.111 3.972 -7.857 1.00 97.06 198 THR A O 1
ATOM 1579 N N . MET A 1 199 ? 19.114 2.530 -6.145 1.00 96.38 199 MET A N 1
ATOM 1580 C CA . MET A 1 199 ? 20.564 2.330 -6.143 1.00 96.38 199 MET A CA 1
ATOM 1581 C C . MET A 1 199 ? 21.036 1.609 -7.407 1.00 96.38 199 MET A C 1
ATOM 1583 O O . MET A 1 199 ? 22.046 2.005 -7.977 1.00 96.38 199 MET A O 1
ATOM 1587 N N . GLY A 1 200 ? 20.297 0.598 -7.873 1.00 95.88 200 GLY A N 1
ATOM 1588 C CA . GLY A 1 200 ? 20.583 -0.102 -9.124 1.00 95.88 200 GLY A CA 1
ATOM 1589 C C . GLY A 1 200 ? 20.499 0.825 -10.334 1.00 95.88 200 GLY A C 1
ATOM 1590 O O . GLY A 1 200 ? 21.421 0.846 -11.136 1.00 95.88 200 GLY A O 1
ATOM 1591 N N . ALA A 1 201 ? 19.457 1.653 -10.428 1.00 96.81 201 ALA A N 1
ATOM 1592 C CA . ALA A 1 201 ? 19.315 2.649 -11.488 1.00 96.81 201 ALA A CA 1
ATOM 1593 C C . ALA A 1 201 ? 20.458 3.678 -11.476 1.00 96.81 201 ALA A C 1
ATOM 1595 O O . ALA A 1 201 ? 21.049 3.959 -12.519 1.00 96.81 201 ALA A O 1
ATOM 1596 N N . ALA A 1 202 ? 20.799 4.215 -10.299 1.00 95.56 202 ALA A N 1
ATOM 1597 C CA . ALA A 1 202 ? 21.896 5.169 -10.151 1.00 95.56 202 ALA A CA 1
ATOM 1598 C C . ALA A 1 202 ? 23.258 4.544 -10.488 1.00 95.56 202 ALA A C 1
ATOM 1600 O O . ALA A 1 202 ? 24.065 5.191 -11.145 1.00 95.56 202 ALA A O 1
ATOM 1601 N N . ALA A 1 203 ? 23.501 3.298 -10.071 1.00 94.25 203 ALA A N 1
ATOM 1602 C CA . ALA A 1 203 ? 24.733 2.578 -10.373 1.00 94.25 203 ALA A CA 1
ATOM 1603 C C . ALA A 1 203 ? 24.838 2.257 -11.866 1.00 94.25 203 ALA A C 1
ATOM 1605 O O . ALA A 1 203 ? 25.832 2.621 -12.477 1.00 94.25 203 ALA A O 1
ATOM 1606 N N . LEU A 1 204 ? 23.795 1.667 -12.464 1.00 93.75 204 LEU A N 1
ATOM 1607 C CA . LEU A 1 204 ? 23.772 1.331 -13.890 1.00 93.75 204 LEU A CA 1
ATOM 1608 C C . LEU A 1 204 ? 24.064 2.553 -14.756 1.00 93.75 204 LEU A C 1
ATOM 1610 O O . LEU A 1 204 ? 24.881 2.451 -15.656 1.00 93.75 204 LEU A O 1
ATOM 1614 N N . MET A 1 205 ? 23.448 3.703 -14.467 1.00 92.06 205 MET A N 1
ATOM 1615 C CA . MET A 1 205 ? 23.702 4.929 -15.228 1.00 92.06 205 MET A CA 1
ATOM 1616 C C . MET A 1 205 ? 25.051 5.575 -14.869 1.00 92.06 205 MET A C 1
ATOM 1618 O O . MET A 1 205 ? 25.769 6.017 -15.756 1.00 92.06 205 MET A O 1
ATOM 1622 N N . GLY A 1 206 ? 25.408 5.626 -13.584 1.00 89.38 206 GLY A N 1
ATOM 1623 C CA . GLY A 1 206 ? 26.611 6.305 -13.086 1.00 89.38 206 GLY A CA 1
ATOM 1624 C C . GLY A 1 206 ? 27.922 5.550 -13.317 1.00 89.38 206 GLY A C 1
ATOM 1625 O O . GLY A 1 206 ? 28.989 6.129 -13.149 1.00 89.38 206 GLY A O 1
ATOM 1626 N N . THR A 1 207 ? 27.863 4.272 -13.692 1.00 88.31 207 THR A N 1
ATOM 1627 C CA . THR A 1 207 ? 29.028 3.494 -14.142 1.00 88.31 207 THR A CA 1
ATOM 1628 C C . THR A 1 207 ? 28.997 3.218 -15.642 1.00 88.31 207 THR A C 1
ATOM 1630 O O . THR A 1 207 ? 29.818 2.445 -16.131 1.00 88.31 207 THR A O 1
ATOM 1633 N N . ASN A 1 208 ? 28.030 3.785 -16.369 1.00 85.12 208 ASN A N 1
ATOM 1634 C CA . ASN A 1 208 ? 27.921 3.596 -17.807 1.00 85.12 208 ASN A CA 1
ATOM 1635 C C . ASN A 1 208 ? 28.911 4.520 -18.516 1.00 85.12 208 ASN A C 1
ATOM 1637 O O . ASN A 1 208 ? 28.673 5.722 -18.656 1.00 85.12 208 ASN A O 1
ATOM 1641 N N . GLU A 1 209 ? 30.030 3.954 -18.945 1.00 78.06 209 GLU A N 1
ATOM 1642 C CA . GLU A 1 209 ? 31.052 4.649 -19.715 1.00 78.06 209 GLU A CA 1
ATOM 1643 C C . GLU A 1 209 ? 31.413 3.781 -20.920 1.00 78.06 209 GLU A C 1
ATOM 1645 O O . GLU A 1 209 ? 31.775 2.613 -20.765 1.00 78.06 209 GLU A O 1
ATOM 1650 N N . GLN A 1 210 ? 31.308 4.337 -22.130 1.00 68.31 210 GLN A N 1
ATOM 1651 C CA . GLN A 1 210 ? 31.726 3.648 -23.348 1.00 68.31 210 GLN A CA 1
ATOM 1652 C C . GLN A 1 210 ? 32.590 4.575 -24.201 1.00 68.31 210 GLN A C 1
ATOM 1654 O O . GLN A 1 210 ? 32.183 5.665 -24.594 1.00 68.31 210 GLN A O 1
ATOM 1659 N N . MET A 1 211 ? 33.805 4.115 -24.492 1.00 58.12 211 MET A N 1
ATOM 1660 C CA . MET A 1 211 ? 34.764 4.792 -25.361 1.00 58.12 211 MET A CA 1
ATOM 1661 C C . MET A 1 211 ? 34.758 4.119 -26.731 1.00 58.12 211 MET A C 1
ATOM 1663 O O . MET A 1 211 ? 34.929 2.903 -26.818 1.00 58.12 211 MET A O 1
ATOM 1667 N N . LEU A 1 212 ? 34.605 4.901 -27.798 1.00 53.84 212 LEU A N 1
ATOM 1668 C CA . LEU A 1 212 ? 34.792 4.441 -29.174 1.00 53.84 212 LEU A CA 1
ATOM 1669 C C . LEU A 1 212 ? 35.820 5.351 -29.858 1.00 53.84 212 LEU A C 1
ATOM 1671 O O . LEU A 1 212 ? 35.593 6.560 -29.929 1.00 53.84 212 LEU A O 1
ATOM 1675 N N . PRO A 1 213 ? 36.943 4.812 -30.367 1.00 49.72 213 PRO A N 1
ATOM 1676 C CA . PRO A 1 213 ? 37.893 5.609 -31.123 1.00 49.72 213 PRO A CA 1
ATOM 1677 C C . PRO A 1 213 ? 37.300 5.895 -32.505 1.00 49.72 213 PRO A C 1
ATOM 1679 O O . PRO A 1 213 ? 37.114 4.988 -33.318 1.00 49.72 213 PRO A O 1
ATOM 1682 N N . PHE A 1 214 ? 36.990 7.159 -32.781 1.00 48.31 214 PHE A N 1
ATOM 1683 C CA . PHE A 1 214 ? 36.584 7.578 -34.117 1.00 48.31 214 PHE A CA 1
ATOM 1684 C C . PHE A 1 214 ? 37.796 7.726 -35.043 1.00 48.31 214 PHE A C 1
ATOM 1686 O O . PHE A 1 214 ? 38.893 8.107 -34.639 1.00 48.31 214 PHE A O 1
ATOM 1693 N N . PHE A 1 215 ? 37.569 7.445 -36.323 1.00 47.12 215 PHE A N 1
ATOM 1694 C CA . PHE A 1 215 ? 38.536 7.461 -37.421 1.00 47.12 215 PHE A CA 1
ATOM 1695 C C . PHE A 1 215 ? 39.004 8.885 -37.810 1.00 47.12 215 PHE A C 1
ATOM 1697 O O . PHE A 1 215 ? 38.941 9.239 -38.972 1.00 47.12 215 PHE A O 1
ATOM 1704 N N . THR A 1 216 ? 39.458 9.736 -36.883 1.00 49.12 216 THR A N 1
ATOM 1705 C CA . THR A 1 216 ? 40.385 10.859 -37.166 1.00 49.12 216 THR A CA 1
ATOM 1706 C C . THR A 1 216 ? 41.036 11.343 -35.868 1.00 49.12 216 THR A C 1
ATOM 1708 O O . THR A 1 216 ? 40.383 11.442 -34.836 1.00 49.12 216 THR A O 1
ATOM 1711 N N . GLN A 1 217 ? 42.323 11.694 -35.921 1.00 55.12 217 GLN A N 1
ATOM 1712 C CA . GLN A 1 217 ? 43.162 12.094 -34.777 1.00 55.12 217 GLN A CA 1
ATOM 1713 C C . GLN A 1 217 ? 42.769 13.433 -34.098 1.00 55.12 217 GLN A C 1
ATOM 1715 O O . GLN A 1 217 ? 43.593 14.001 -33.387 1.00 55.12 217 GLN A O 1
ATOM 1720 N N . PHE A 1 218 ? 41.563 13.974 -34.325 1.00 52.31 218 PHE A N 1
ATOM 1721 C CA . PHE A 1 218 ? 41.213 15.347 -33.925 1.00 52.31 218 PHE A CA 1
ATOM 1722 C C . PHE A 1 218 ? 39.929 15.518 -33.099 1.00 52.31 218 PHE A C 1
ATOM 1724 O O . PHE A 1 218 ? 39.765 16.587 -32.518 1.00 52.31 218 PHE A O 1
ATOM 1731 N N . LEU A 1 219 ? 39.045 14.516 -32.991 1.00 52.09 219 LEU A N 1
ATOM 1732 C CA . LEU A 1 219 ? 37.832 14.598 -32.158 1.00 52.09 219 LEU A CA 1
ATOM 1733 C C . LEU A 1 219 ? 37.527 13.236 -31.513 1.00 52.09 219 LEU A C 1
ATOM 1735 O O . LEU A 1 219 ? 36.902 12.369 -32.119 1.00 52.09 219 LEU A O 1
ATOM 1739 N N . GLU A 1 220 ? 37.984 13.054 -30.277 1.00 51.19 220 GLU A N 1
ATOM 1740 C CA . GLU A 1 220 ? 37.618 11.931 -29.411 1.00 51.19 220 GLU A CA 1
ATOM 1741 C C . GLU A 1 220 ? 36.382 12.353 -28.600 1.00 51.19 220 GLU A C 1
ATOM 1743 O O . GLU A 1 220 ? 36.480 13.206 -27.721 1.00 51.19 220 GLU A O 1
ATOM 1748 N N . PHE A 1 221 ? 35.198 11.836 -28.945 1.00 53.56 221 PHE A N 1
ATOM 1749 C CA . PHE A 1 221 ? 33.971 12.114 -28.189 1.00 53.56 221 PHE A CA 1
ATOM 1750 C C . PHE A 1 221 ? 33.788 11.059 -27.100 1.00 53.56 221 PHE A C 1
ATOM 1752 O O . PHE A 1 221 ? 33.576 9.875 -27.377 1.00 53.56 221 PHE A O 1
ATOM 1759 N N . HIS A 1 222 ? 33.894 11.504 -25.854 1.00 55.34 222 HIS A N 1
ATOM 1760 C CA . HIS A 1 222 ? 33.847 10.665 -24.671 1.00 55.34 222 HIS A CA 1
ATOM 1761 C C . HIS A 1 222 ? 32.404 10.542 -24.174 1.00 55.34 222 HIS A C 1
ATOM 1763 O O . HIS A 1 222 ? 31.973 11.321 -23.346 1.00 55.34 222 HIS A O 1
ATOM 1769 N N . ALA A 1 223 ? 31.625 9.573 -24.662 1.00 58.84 223 ALA A N 1
ATOM 1770 C CA . ALA A 1 223 ? 30.240 9.414 -24.208 1.00 58.84 223 ALA A CA 1
ATOM 1771 C C . ALA A 1 223 ? 30.186 8.969 -22.729 1.00 58.84 223 ALA A C 1
ATOM 1773 O O . ALA A 1 223 ? 30.215 7.777 -22.411 1.00 58.84 223 ALA A O 1
ATOM 1774 N N . GLN A 1 224 ? 30.111 9.944 -21.823 1.00 63.62 224 GLN A N 1
ATOM 1775 C CA . GLN A 1 224 ? 29.970 9.745 -20.385 1.00 63.62 224 GLN A CA 1
ATOM 1776 C C . GLN A 1 224 ? 28.603 10.225 -19.892 1.00 63.62 224 GLN A C 1
ATOM 1778 O O . GLN A 1 224 ? 28.017 11.194 -20.379 1.00 63.62 224 GLN A O 1
ATOM 1783 N N . TRP A 1 225 ? 28.099 9.579 -18.842 1.00 69.06 225 TRP A N 1
ATOM 1784 C CA . TRP A 1 225 ? 26.854 9.967 -18.172 1.00 69.06 225 TRP A CA 1
ATOM 1785 C C . TRP A 1 225 ? 26.891 11.387 -17.569 1.00 69.06 225 TRP A C 1
ATOM 1787 O O . TRP A 1 225 ? 25.841 11.987 -17.338 1.00 69.06 225 TRP A O 1
ATOM 1797 N N . ASN A 1 226 ? 28.083 11.935 -17.313 1.00 74.31 226 ASN A N 1
ATOM 1798 C CA . ASN A 1 226 ? 28.286 13.279 -16.775 1.00 74.31 226 ASN A CA 1
ATOM 1799 C C . ASN A 1 226 ? 28.206 14.383 -17.852 1.00 74.31 226 ASN A C 1
ATOM 1801 O O . ASN A 1 226 ? 28.113 15.551 -17.487 1.00 74.31 226 ASN A O 1
ATOM 1805 N N . GLU A 1 227 ? 28.201 14.059 -19.144 1.00 76.06 227 GLU A N 1
ATOM 1806 C CA . GLU A 1 227 ? 28.119 15.068 -20.208 1.00 76.06 227 GLU A CA 1
ATOM 1807 C C . GLU A 1 227 ? 26.674 15.506 -20.467 1.00 76.06 227 GLU A C 1
ATOM 1809 O O . GLU A 1 227 ? 26.413 16.628 -20.903 1.00 76.06 227 GLU A O 1
ATOM 1814 N N . PHE A 1 228 ? 25.709 14.647 -20.124 1.00 82.88 228 PHE A N 1
ATOM 1815 C CA . PHE A 1 228 ? 24.290 14.939 -20.268 1.00 82.88 228 PHE A CA 1
ATOM 1816 C C . PHE A 1 228 ? 23.695 15.393 -18.928 1.00 82.88 228 PHE A C 1
ATOM 1818 O O . PHE A 1 228 ? 23.552 14.578 -18.009 1.00 82.88 228 PHE A O 1
ATOM 1825 N N . PRO A 1 229 ? 23.238 16.656 -18.802 1.00 87.75 229 PRO A N 1
ATOM 1826 C CA . PRO A 1 229 ? 22.678 17.166 -17.546 1.00 87.75 229 PRO A CA 1
ATOM 1827 C C . PRO A 1 229 ? 21.436 16.379 -17.097 1.00 87.75 229 PRO A C 1
ATOM 1829 O O . PRO A 1 229 ? 21.137 16.297 -15.907 1.00 87.75 229 PRO A O 1
ATOM 1832 N N . MET A 1 230 ? 20.732 15.747 -18.040 1.00 90.19 230 MET A N 1
ATOM 1833 C CA . MET A 1 230 ? 19.563 14.907 -17.771 1.00 90.19 230 MET A CA 1
ATOM 1834 C C . MET A 1 230 ? 19.945 13.572 -17.112 1.00 90.19 230 MET A C 1
ATOM 1836 O O . MET A 1 230 ? 19.246 13.125 -16.203 1.00 90.19 230 MET A O 1
ATOM 1840 N N . PHE A 1 231 ? 21.073 12.966 -17.498 1.00 90.81 231 PHE A N 1
ATOM 1841 C CA . PHE A 1 231 ? 21.589 11.755 -16.850 1.00 90.81 231 PHE A CA 1
ATOM 1842 C C . PHE A 1 231 ? 22.246 12.069 -15.502 1.00 90.81 231 PHE A C 1
ATOM 1844 O O . PHE A 1 231 ? 22.041 11.326 -14.543 1.00 90.81 231 PHE A O 1
ATOM 1851 N N . GLN A 1 232 ? 22.917 13.218 -15.367 1.00 91.44 232 GLN A N 1
ATOM 1852 C CA . GLN A 1 232 ? 23.372 13.705 -14.061 1.00 91.44 232 GLN A CA 1
ATOM 1853 C C . GLN A 1 232 ? 22.203 13.903 -13.090 1.00 91.44 232 GLN A C 1
ATOM 1855 O O . GLN A 1 232 ? 22.229 13.388 -11.972 1.00 91.44 232 GLN A O 1
ATOM 1860 N N . PHE A 1 233 ? 21.151 14.610 -13.519 1.00 95.38 233 PHE A N 1
ATOM 1861 C CA . PHE A 1 233 ? 19.955 14.809 -12.704 1.00 95.38 233 PHE A CA 1
ATOM 1862 C C . PHE A 1 233 ? 19.312 13.474 -12.319 1.00 95.38 233 PHE A C 1
ATOM 1864 O O . PHE A 1 233 ? 18.949 13.287 -11.161 1.00 95.38 233 PHE A O 1
ATOM 1871 N N . PHE A 1 234 ? 19.240 12.519 -13.248 1.00 96.62 234 PHE A N 1
ATOM 1872 C CA . PHE A 1 234 ? 18.752 11.168 -12.985 1.00 96.62 234 PHE A CA 1
ATOM 1873 C C . PHE A 1 234 ? 19.561 10.439 -11.900 1.00 96.62 234 PHE A C 1
ATOM 1875 O O . PHE A 1 234 ? 18.968 9.888 -10.967 1.00 96.62 234 PHE A O 1
ATOM 1882 N N . VAL A 1 235 ? 20.896 10.445 -11.990 1.00 96.06 235 VAL A N 1
ATOM 1883 C CA . VAL A 1 235 ? 21.780 9.791 -11.009 1.00 96.06 235 VAL A CA 1
ATOM 1884 C C . VAL A 1 235 ? 21.650 10.461 -9.642 1.00 96.06 235 VAL A C 1
ATOM 1886 O O . VAL A 1 235 ? 21.477 9.773 -8.635 1.00 96.06 235 VAL A O 1
ATOM 1889 N N . ILE A 1 236 ? 21.644 11.798 -9.599 1.00 96.19 236 ILE A N 1
ATOM 1890 C CA . ILE A 1 236 ? 21.478 12.567 -8.358 1.00 96.19 236 ILE A CA 1
ATOM 1891 C C . ILE A 1 236 ? 20.102 12.295 -7.737 1.00 96.19 236 ILE A C 1
ATOM 1893 O O . ILE A 1 236 ? 20.021 12.005 -6.546 1.00 96.19 236 ILE A O 1
ATOM 1897 N N . ALA A 1 237 ? 19.023 12.331 -8.522 1.00 97.12 237 ALA A N 1
ATOM 1898 C CA . ALA A 1 237 ? 17.659 12.089 -8.052 1.00 97.12 237 ALA A CA 1
ATOM 1899 C C . ALA A 1 237 ? 17.498 10.686 -7.445 1.00 97.12 237 ALA A C 1
ATOM 1901 O O . ALA A 1 237 ? 16.993 10.548 -6.329 1.00 97.12 237 ALA A O 1
ATOM 1902 N N . ASN A 1 238 ? 17.972 9.646 -8.141 1.00 97.12 238 ASN A N 1
ATOM 1903 C CA . ASN A 1 238 ? 17.925 8.271 -7.638 1.00 97.12 238 ASN A CA 1
ATOM 1904 C C . ASN A 1 238 ? 18.860 8.069 -6.430 1.00 97.12 238 ASN A C 1
ATOM 1906 O O . ASN A 1 238 ? 18.493 7.368 -5.487 1.00 97.12 238 ASN A O 1
ATOM 1910 N N . GLY A 1 239 ? 20.023 8.729 -6.402 1.00 97.00 239 GLY A N 1
ATOM 1911 C CA . GLY A 1 239 ? 20.940 8.721 -5.260 1.00 97.00 239 GLY A CA 1
ATOM 1912 C C . GLY A 1 239 ? 20.337 9.363 -4.005 1.00 97.00 239 GLY A C 1
ATOM 1913 O O . GLY A 1 239 ? 20.372 8.767 -2.927 1.00 97.00 239 GLY A O 1
ATOM 1914 N N . VAL A 1 240 ? 19.709 10.536 -4.146 1.00 97.50 240 VAL A N 1
ATOM 1915 C CA . VAL A 1 240 ? 18.990 11.223 -3.059 1.00 97.50 240 VAL A CA 1
ATOM 1916 C C . VAL A 1 240 ? 17.827 10.368 -2.554 1.00 97.50 240 VAL A C 1
ATOM 1918 O O . VAL A 1 240 ? 17.680 10.194 -1.343 1.00 97.50 240 VAL A O 1
ATOM 1921 N N . ALA A 1 241 ? 17.035 9.782 -3.457 1.00 97.19 241 ALA A N 1
ATOM 1922 C CA . ALA A 1 241 ? 15.926 8.904 -3.090 1.00 97.19 241 ALA A CA 1
ATOM 1923 C C . ALA A 1 241 ? 16.400 7.638 -2.353 1.00 97.19 241 ALA A C 1
ATOM 1925 O O . ALA A 1 241 ? 15.802 7.257 -1.346 1.00 97.19 241 ALA A O 1
ATOM 1926 N N . SER A 1 242 ? 17.501 7.024 -2.798 1.00 96.25 242 SER A N 1
ATOM 1927 C CA . SER A 1 242 ? 18.130 5.883 -2.119 1.00 96.25 242 SER A CA 1
ATOM 1928 C C . SER A 1 242 ? 18.608 6.258 -0.712 1.00 96.25 242 SER A C 1
ATOM 1930 O O . SER A 1 242 ? 18.265 5.586 0.265 1.00 96.25 242 SER A O 1
ATOM 1932 N N . GLY A 1 243 ? 19.310 7.389 -0.572 1.00 95.75 243 GLY A N 1
ATOM 1933 C CA . GLY A 1 243 ? 19.752 7.905 0.725 1.00 95.75 243 GLY A CA 1
ATOM 1934 C C . GLY A 1 243 ? 18.585 8.170 1.682 1.00 95.75 243 GLY A C 1
ATOM 1935 O O . GLY A 1 243 ? 18.624 7.753 2.842 1.00 95.75 243 GLY A O 1
ATOM 1936 N N . TYR A 1 244 ? 17.507 8.785 1.188 1.00 95.81 244 TYR A N 1
ATOM 1937 C CA . TYR A 1 244 ? 16.268 8.963 1.946 1.00 95.81 244 TYR A CA 1
ATOM 1938 C C . TYR A 1 244 ? 15.680 7.623 2.406 1.00 95.81 244 TYR A C 1
ATOM 1940 O O . TYR A 1 244 ? 15.340 7.473 3.581 1.00 95.81 244 TYR A O 1
ATOM 1948 N N . LEU A 1 245 ? 15.573 6.637 1.511 1.00 95.06 245 LEU A N 1
ATOM 1949 C CA . LEU A 1 245 ? 14.990 5.341 1.841 1.00 95.06 245 LEU A CA 1
ATOM 1950 C C . LEU A 1 245 ? 15.781 4.641 2.949 1.00 95.06 245 LEU A C 1
ATOM 1952 O O . LEU A 1 245 ? 15.167 4.151 3.898 1.00 95.06 245 LEU A O 1
ATOM 1956 N N . VAL A 1 246 ? 17.116 4.677 2.892 1.00 94.38 246 VAL A N 1
ATOM 1957 C CA . VAL A 1 246 ? 17.996 4.147 3.947 1.00 94.38 246 VAL A CA 1
ATOM 1958 C C . VAL A 1 246 ? 17.760 4.867 5.277 1.00 94.38 246 VAL A C 1
ATOM 1960 O O . VAL A 1 246 ? 17.545 4.213 6.300 1.00 94.38 246 VAL A O 1
ATOM 1963 N N . LEU A 1 247 ? 17.717 6.204 5.271 1.00 92.19 247 LEU A N 1
ATOM 1964 C CA . LEU A 1 247 ? 17.441 7.009 6.469 1.00 92.19 247 LEU A CA 1
ATOM 1965 C C . LEU A 1 247 ? 16.021 6.790 7.021 1.00 92.19 247 LEU A C 1
ATOM 1967 O O . LEU A 1 247 ? 15.794 6.945 8.221 1.00 92.19 247 LEU A O 1
ATOM 1971 N N . SER A 1 248 ? 15.067 6.397 6.174 1.00 90.88 248 SER A N 1
ATOM 1972 C CA . SER A 1 248 ? 13.672 6.143 6.552 1.00 90.88 248 SER A CA 1
ATOM 1973 C C . SER A 1 248 ? 13.437 4.764 7.191 1.00 90.88 248 SER A C 1
ATOM 1975 O O . SER A 1 248 ? 12.434 4.582 7.884 1.00 90.88 248 SER A O 1
ATOM 1977 N N . LEU A 1 249 ? 14.358 3.800 7.036 1.00 89.00 249 LEU A N 1
ATOM 1978 C CA . LEU A 1 249 ? 14.253 2.452 7.620 1.00 89.00 249 LEU A CA 1
ATOM 1979 C C . LEU A 1 249 ? 14.042 2.432 9.148 1.00 89.00 249 LEU A C 1
ATOM 1981 O O . LEU A 1 249 ? 13.128 1.733 9.600 1.00 89.00 249 LEU A O 1
ATOM 1985 N N . PRO A 1 250 ? 14.803 3.178 9.977 1.00 85.44 250 PRO A N 1
ATOM 1986 C CA . PRO A 1 250 ? 14.562 3.213 11.421 1.00 85.44 250 PRO A CA 1
ATOM 1987 C C . PRO A 1 250 ? 13.193 3.812 11.774 1.00 85.44 250 PRO A C 1
ATOM 1989 O O . PRO A 1 250 ? 12.533 3.335 12.698 1.00 85.44 250 PRO A O 1
ATOM 1992 N N . PHE A 1 251 ? 12.716 4.808 11.020 1.00 79.94 251 PHE A N 1
ATOM 1993 C CA . PHE A 1 251 ? 11.384 5.390 11.219 1.00 79.94 251 PHE A CA 1
ATOM 1994 C C . PHE A 1 251 ? 10.269 4.415 10.830 1.00 79.94 251 PHE A C 1
ATOM 1996 O O . PHE A 1 251 ? 9.279 4.296 11.559 1.00 79.94 251 PHE A O 1
ATOM 2003 N N . SER A 1 252 ? 10.457 3.665 9.740 1.00 78.12 252 SER A N 1
ATOM 2004 C CA . SER A 1 252 ? 9.582 2.553 9.362 1.00 78.12 252 SER A CA 1
ATOM 2005 C C . SER A 1 252 ? 9.520 1.517 10.493 1.00 78.12 252 SER A C 1
ATOM 2007 O O . SER A 1 252 ? 8.421 1.198 10.949 1.00 78.12 252 SER A O 1
ATOM 2009 N N . LEU A 1 253 ? 10.669 1.117 11.066 1.00 77.69 253 LEU A N 1
ATOM 2010 C CA . LEU A 1 253 ? 10.766 0.188 12.204 1.00 77.69 253 LEU A CA 1
ATOM 2011 C C . LEU A 1 253 ? 10.010 0.691 13.450 1.00 77.69 253 LEU A C 1
ATOM 2013 O O . LEU A 1 253 ? 9.259 -0.060 14.078 1.00 77.69 253 LEU A O 1
ATOM 2017 N N . VAL A 1 254 ? 10.145 1.973 13.798 1.00 75.94 254 VAL A N 1
ATOM 2018 C CA . VAL A 1 254 ? 9.410 2.588 14.920 1.00 75.94 254 VAL A CA 1
ATOM 2019 C C . VAL A 1 254 ? 7.896 2.570 14.671 1.00 75.94 254 VAL A C 1
ATOM 2021 O O . VAL A 1 254 ? 7.125 2.276 15.592 1.00 75.94 254 VAL A O 1
ATOM 2024 N N . CYS A 1 255 ? 7.453 2.787 13.429 1.00 66.62 255 CYS A N 1
ATOM 2025 C CA . CYS A 1 255 ? 6.042 2.685 13.039 1.00 66.62 255 CYS A CA 1
ATOM 2026 C C . CYS A 1 255 ? 5.485 1.249 13.125 1.00 66.62 255 CYS A C 1
ATOM 2028 O O . CYS A 1 255 ? 4.261 1.080 13.232 1.00 66.62 255 CYS A O 1
ATOM 2030 N N . ILE A 1 256 ? 6.351 0.223 13.116 1.00 67.75 256 ILE A N 1
ATOM 2031 C CA . ILE A 1 256 ? 5.997 -1.184 13.390 1.00 67.75 256 ILE A CA 1
ATOM 2032 C C . ILE A 1 256 ? 5.722 -1.391 14.883 1.00 67.75 256 ILE A C 1
ATOM 2034 O O . ILE A 1 256 ? 4.765 -2.075 15.253 1.00 67.75 256 ILE A O 1
ATOM 2038 N N . VAL A 1 257 ? 6.556 -0.795 15.742 1.00 66.69 257 VAL A N 1
ATOM 2039 C CA . VAL A 1 257 ? 6.499 -0.971 17.202 1.00 66.69 257 VAL A CA 1
ATOM 2040 C C . VAL A 1 257 ? 5.382 -0.133 17.834 1.00 66.69 257 VAL A C 1
ATOM 2042 O O . VAL A 1 257 ? 4.720 -0.596 18.763 1.00 66.69 257 VAL A O 1
ATOM 2045 N N . ARG A 1 258 ? 5.121 1.077 17.320 1.00 67.94 258 ARG A N 1
ATOM 2046 C CA . ARG A 1 258 ? 4.082 1.993 17.829 1.00 67.94 258 ARG A CA 1
ATOM 2047 C C . ARG A 1 258 ? 3.050 2.344 16.745 1.00 67.94 258 ARG A C 1
ATOM 2049 O O . ARG A 1 258 ? 3.094 3.434 16.179 1.00 67.94 258 ARG A O 1
ATOM 2056 N N . PRO A 1 259 ? 2.061 1.469 16.482 1.00 58.84 259 PRO A N 1
ATOM 2057 C CA . PRO A 1 259 ? 1.088 1.663 15.402 1.00 58.84 259 PRO A CA 1
ATOM 2058 C C . PRO A 1 259 ? 0.078 2.804 15.637 1.00 58.84 259 PRO A C 1
ATOM 2060 O O . PRO A 1 259 ? -0.681 3.105 14.726 1.00 58.84 259 PRO A O 1
ATOM 2063 N N . LEU A 1 260 ? 0.052 3.411 16.831 1.00 56.06 260 LEU A N 1
ATOM 2064 C CA . LEU A 1 260 ? -0.851 4.512 17.213 1.00 56.06 260 LEU A CA 1
ATOM 2065 C C . LEU A 1 260 ? -0.260 5.912 16.954 1.00 56.06 260 LEU A C 1
ATOM 2067 O O . LEU A 1 260 ? -0.947 6.910 17.143 1.00 56.06 260 LEU A O 1
ATOM 2071 N N . ALA A 1 261 ? 1.008 6.013 16.539 1.00 68.94 261 ALA A N 1
ATOM 2072 C CA . ALA A 1 261 ? 1.629 7.297 16.231 1.00 68.94 261 ALA A CA 1
ATOM 2073 C C . ALA A 1 261 ? 1.269 7.730 14.797 1.00 68.94 261 ALA A C 1
ATOM 2075 O O . ALA A 1 261 ? 1.903 7.309 13.829 1.00 68.94 261 ALA A O 1
ATOM 2076 N N . VAL A 1 262 ? 0.235 8.565 14.664 1.00 76.00 262 VAL A N 1
ATOM 2077 C CA . VAL A 1 262 ? -0.263 9.082 13.372 1.00 76.00 262 VAL A CA 1
ATOM 2078 C C . VAL A 1 262 ? 0.732 10.058 12.726 1.00 76.00 262 VAL A C 1
ATOM 2080 O O . VAL A 1 262 ? 0.960 10.000 11.520 1.00 76.00 262 VAL A O 1
ATOM 2083 N N . ALA A 1 263 ? 1.393 10.898 13.530 1.00 79.62 263 ALA A N 1
ATOM 2084 C CA . ALA A 1 263 ? 2.338 11.918 13.064 1.00 79.62 263 ALA A CA 1
ATOM 2085 C C . ALA A 1 263 ? 3.533 11.380 12.236 1.00 79.62 263 ALA A C 1
ATOM 2087 O O . ALA A 1 263 ? 3.737 11.873 11.126 1.00 79.62 263 ALA A O 1
ATOM 2088 N N . PRO A 1 264 ? 4.304 10.362 12.679 1.00 82.06 264 PRO A N 1
ATOM 2089 C CA . PRO A 1 264 ? 5.423 9.843 11.884 1.00 82.06 264 PRO A CA 1
ATOM 2090 C C . PRO A 1 264 ? 4.971 9.155 10.590 1.00 82.06 264 PRO A C 1
ATOM 2092 O O . PRO A 1 264 ? 5.683 9.210 9.592 1.00 82.06 264 PRO A O 1
ATOM 2095 N N . ARG A 1 265 ? 3.775 8.550 10.568 1.00 83.19 265 ARG A N 1
ATOM 2096 C CA . ARG A 1 265 ? 3.212 7.947 9.348 1.00 83.19 265 ARG A CA 1
ATOM 2097 C C . ARG A 1 265 ? 2.834 9.004 8.317 1.00 83.19 265 ARG A C 1
ATOM 2099 O O . ARG A 1 265 ? 3.101 8.812 7.138 1.00 83.19 265 ARG A O 1
ATOM 2106 N N . LEU A 1 266 ? 2.247 10.116 8.759 1.00 86.62 266 LEU A N 1
ATOM 2107 C CA . LEU A 1 266 ? 1.933 11.238 7.878 1.00 86.62 266 LEU A CA 1
ATOM 2108 C C . LEU A 1 266 ? 3.209 11.859 7.289 1.00 86.62 266 LEU A C 1
ATOM 2110 O O . LEU A 1 266 ? 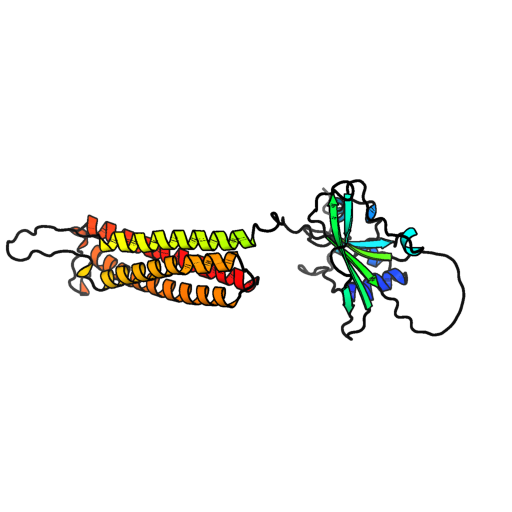3.259 12.119 6.091 1.00 86.62 266 LEU A O 1
ATOM 2114 N N . LEU A 1 267 ? 4.256 12.026 8.105 1.00 87.62 267 LEU A N 1
ATOM 2115 C CA . LEU A 1 267 ? 5.553 12.525 7.642 1.00 87.62 267 LEU A CA 1
ATOM 2116 C C . LEU A 1 267 ? 6.182 11.603 6.584 1.00 87.62 267 LEU A C 1
ATOM 2118 O O . LEU A 1 267 ? 6.668 12.095 5.570 1.00 87.62 267 LEU A O 1
ATOM 2122 N N . LEU A 1 268 ? 6.142 10.280 6.795 1.00 88.19 268 LEU A N 1
ATOM 2123 C CA . LEU A 1 268 ? 6.642 9.307 5.818 1.00 88.19 268 LEU A CA 1
ATOM 2124 C C . LEU A 1 268 ? 5.879 9.392 4.493 1.00 88.19 268 LEU A C 1
ATOM 2126 O O . LEU A 1 268 ? 6.520 9.473 3.456 1.00 88.19 268 LEU A O 1
ATOM 2130 N N . VAL A 1 269 ? 4.544 9.486 4.519 1.00 92.00 269 VAL A N 1
ATOM 2131 C CA . VAL A 1 269 ? 3.735 9.651 3.295 1.00 92.00 269 VAL A CA 1
ATOM 2132 C C . VAL A 1 269 ? 4.130 10.906 2.522 1.00 92.00 269 VAL A C 1
ATOM 2134 O O . VAL A 1 269 ? 4.297 10.845 1.306 1.00 92.00 269 VAL A O 1
ATOM 2137 N N . ILE A 1 270 ? 4.290 12.040 3.209 1.00 93.69 270 ILE A N 1
ATOM 2138 C CA . ILE A 1 270 ? 4.668 13.307 2.567 1.00 93.69 270 ILE A CA 1
ATOM 2139 C C . ILE A 1 270 ? 6.042 13.173 1.905 1.00 93.69 270 ILE A C 1
ATOM 2141 O O . ILE A 1 270 ? 6.198 13.519 0.736 1.00 93.69 270 ILE A O 1
ATOM 2145 N N . MET A 1 271 ? 7.022 12.629 2.626 1.00 93.56 271 MET A N 1
ATOM 2146 C CA . MET A 1 271 ? 8.382 12.483 2.111 1.00 93.56 271 MET A CA 1
ATOM 2147 C C . MET A 1 271 ? 8.472 11.446 0.983 1.00 93.56 271 MET A C 1
ATOM 2149 O O . MET A 1 271 ? 9.096 11.731 -0.035 1.00 93.56 271 MET A O 1
ATOM 2153 N N . ASP A 1 272 ? 7.789 10.301 1.097 1.00 94.94 272 ASP A N 1
ATOM 2154 C CA . ASP A 1 272 ? 7.701 9.292 0.031 1.00 94.94 272 ASP A CA 1
ATOM 2155 C C . ASP A 1 272 ? 7.052 9.887 -1.237 1.00 94.94 272 ASP A C 1
ATOM 2157 O O . ASP A 1 272 ? 7.476 9.577 -2.348 1.00 94.94 272 ASP A O 1
ATOM 2161 N N . THR A 1 273 ? 6.074 10.792 -1.092 1.00 95.94 273 THR A N 1
ATOM 2162 C CA . THR A 1 273 ? 5.433 11.493 -2.223 1.00 95.94 273 THR A CA 1
ATOM 2163 C C . THR A 1 273 ? 6.394 12.465 -2.912 1.00 95.94 273 THR A C 1
ATOM 2165 O O . THR A 1 273 ? 6.459 12.500 -4.141 1.00 95.94 273 THR A O 1
ATOM 2168 N N . ILE A 1 274 ? 7.176 13.228 -2.140 1.00 97.50 274 ILE A N 1
ATOM 2169 C CA . ILE A 1 274 ? 8.203 14.133 -2.683 1.00 97.50 274 ILE A CA 1
ATOM 2170 C C . ILE A 1 274 ? 9.274 13.333 -3.435 1.00 97.50 274 ILE A C 1
ATOM 2172 O O . ILE A 1 274 ? 9.657 13.703 -4.544 1.00 97.50 274 ILE A O 1
ATOM 2176 N N . MET A 1 275 ? 9.729 12.213 -2.867 1.00 97.00 275 MET A N 1
ATOM 2177 C CA . MET A 1 275 ? 10.752 11.369 -3.490 1.00 97.00 275 MET A CA 1
ATOM 2178 C C . MET A 1 275 ? 10.228 10.645 -4.730 1.00 97.00 275 MET A C 1
ATOM 2180 O O . MET A 1 275 ? 10.939 10.576 -5.728 1.00 97.00 275 MET A O 1
ATOM 2184 N N . MET A 1 276 ? 8.970 10.192 -4.723 1.00 97.31 276 MET A N 1
ATOM 2185 C CA . MET A 1 276 ? 8.313 9.664 -5.920 1.00 97.31 276 MET A CA 1
ATOM 2186 C C . MET A 1 276 ? 8.331 10.690 -7.055 1.00 97.31 276 MET A C 1
ATOM 2188 O O . MET A 1 276 ? 8.688 10.349 -8.182 1.00 97.31 276 MET A O 1
ATOM 2192 N N . ALA A 1 277 ? 7.972 11.944 -6.763 1.00 97.75 277 ALA A N 1
ATOM 2193 C CA . ALA A 1 277 ? 7.970 13.016 -7.751 1.00 97.75 277 ALA A CA 1
ATOM 2194 C C . ALA A 1 277 ? 9.383 13.298 -8.286 1.00 97.75 277 ALA A C 1
ATOM 2196 O O . ALA A 1 277 ? 9.560 13.415 -9.496 1.00 97.75 277 ALA A O 1
ATOM 2197 N N . LEU A 1 278 ? 10.389 13.335 -7.405 1.00 97.75 278 LEU A N 1
ATOM 2198 C CA . LEU A 1 278 ? 11.789 13.541 -7.782 1.00 97.75 278 LEU A CA 1
ATOM 2199 C C . LEU A 1 278 ? 12.315 12.422 -8.699 1.00 97.75 278 LEU A C 1
ATOM 2201 O O . LEU A 1 278 ? 12.878 12.712 -9.754 1.00 97.75 278 LEU A O 1
ATOM 2205 N N . VAL A 1 279 ? 12.099 11.153 -8.332 1.00 97.56 279 VAL A N 1
ATOM 2206 C CA . VAL A 1 279 ? 12.529 9.990 -9.132 1.00 97.56 279 VAL A CA 1
ATOM 2207 C C . VAL A 1 279 ? 11.790 9.944 -10.468 1.00 97.56 279 VAL A C 1
ATOM 2209 O O . VAL A 1 279 ? 12.418 9.756 -11.506 1.00 97.56 279 VAL A O 1
ATOM 2212 N N . THR A 1 280 ? 10.477 10.189 -10.468 1.00 97.56 280 THR A N 1
ATOM 2213 C CA . THR A 1 280 ? 9.672 10.203 -11.700 1.00 97.56 280 THR A CA 1
ATOM 2214 C C . THR A 1 280 ? 10.122 11.319 -12.642 1.00 97.56 280 THR A C 1
ATOM 2216 O O . THR A 1 280 ? 10.212 11.098 -13.850 1.00 97.56 280 THR A O 1
ATOM 2219 N N . ALA A 1 281 ? 10.443 12.504 -12.112 1.00 97.69 281 ALA A N 1
ATOM 2220 C CA . ALA A 1 281 ? 10.964 13.614 -12.905 1.00 97.69 281 ALA A CA 1
ATOM 2221 C C . ALA A 1 281 ? 12.316 13.259 -13.543 1.00 97.69 281 ALA A C 1
ATOM 2223 O O . ALA A 1 281 ? 12.471 13.423 -14.752 1.00 97.69 281 ALA A O 1
ATOM 2224 N N . GLY A 1 282 ? 13.253 12.707 -12.761 1.00 96.56 282 GLY A N 1
ATOM 2225 C CA . GLY A 1 282 ? 14.558 12.262 -13.262 1.00 96.56 282 GLY A CA 1
ATOM 2226 C C . GLY A 1 282 ? 14.445 11.168 -14.325 1.00 96.56 282 GLY A C 1
ATOM 2227 O O . GLY A 1 282 ? 15.071 11.259 -15.382 1.00 96.56 282 GLY A O 1
ATOM 2228 N N . ALA A 1 283 ? 13.601 10.160 -14.083 1.00 96.75 283 ALA A N 1
ATOM 2229 C CA . ALA A 1 283 ? 13.331 9.084 -15.035 1.00 96.75 283 ALA A CA 1
ATOM 2230 C C . ALA A 1 283 ? 12.713 9.613 -16.336 1.00 96.75 283 ALA A C 1
ATOM 2232 O O . ALA A 1 283 ? 13.130 9.209 -17.417 1.00 96.75 283 ALA A O 1
ATOM 2233 N N . SER A 1 284 ? 11.776 10.560 -16.249 1.00 97.12 284 SER A N 1
ATOM 2234 C CA . SER A 1 284 ? 11.111 11.143 -17.421 1.00 97.12 284 SER A CA 1
ATOM 2235 C C . SER A 1 284 ? 12.068 11.976 -18.279 1.00 97.12 284 SER A C 1
ATOM 2237 O O . SER A 1 284 ? 12.055 11.846 -19.502 1.00 97.12 284 SER A O 1
ATOM 2239 N N . SER A 1 285 ? 12.938 12.790 -17.666 1.00 95.31 285 SER A N 1
ATOM 2240 C CA . SER A 1 285 ? 13.949 13.554 -18.412 1.00 95.31 285 SER A CA 1
ATOM 2241 C C . SER A 1 285 ? 14.977 12.646 -19.089 1.00 95.31 285 SER A C 1
ATOM 2243 O O . SER A 1 285 ? 15.327 12.854 -20.252 1.00 95.31 285 SER A O 1
ATOM 2245 N N . ALA A 1 286 ? 15.433 11.602 -18.390 1.00 94.44 286 ALA A N 1
ATOM 2246 C CA . ALA A 1 286 ? 16.359 10.633 -18.963 1.00 94.44 286 ALA A CA 1
ATOM 2247 C C . ALA A 1 286 ? 15.697 9.838 -20.097 1.00 94.44 286 ALA A C 1
ATOM 2249 O O . ALA A 1 286 ? 16.297 9.698 -21.155 1.00 94.44 286 ALA A O 1
ATOM 2250 N N . ALA A 1 287 ? 14.436 9.422 -19.939 1.00 96.00 287 ALA A N 1
ATOM 2251 C CA . ALA A 1 287 ? 13.676 8.727 -20.978 1.00 96.00 287 ALA A CA 1
ATOM 2252 C C . ALA A 1 287 ? 13.526 9.558 -22.260 1.00 96.00 287 ALA A C 1
ATOM 2254 O O . ALA A 1 287 ? 13.715 9.030 -23.354 1.00 96.00 287 ALA A O 1
ATOM 2255 N N . ALA A 1 288 ? 13.233 10.857 -22.140 1.00 94.12 288 ALA A N 1
ATOM 2256 C CA . ALA A 1 288 ? 13.154 11.754 -23.293 1.00 94.12 288 ALA A CA 1
ATOM 2257 C C . ALA A 1 288 ? 14.505 11.866 -24.023 1.00 94.12 288 ALA A C 1
ATOM 2259 O O . ALA A 1 288 ? 14.555 11.865 -25.253 1.00 94.12 288 ALA A O 1
ATOM 2260 N N . THR A 1 289 ? 15.604 11.890 -23.266 1.00 90.44 289 THR A N 1
ATOM 2261 C CA . THR A 1 289 ? 16.966 11.901 -23.822 1.00 90.44 289 THR A CA 1
ATOM 2262 C C . THR A 1 289 ? 17.283 10.590 -24.528 1.00 90.44 289 THR A C 1
ATOM 2264 O O . THR A 1 289 ? 17.756 10.596 -25.659 1.00 90.44 289 THR A O 1
ATOM 2267 N N . SER A 1 290 ? 16.986 9.456 -23.888 1.00 91.31 290 SER A N 1
ATOM 2268 C CA . SER A 1 290 ? 17.175 8.124 -24.462 1.00 91.31 290 SER A CA 1
ATOM 2269 C C . SER A 1 290 ? 16.353 7.944 -25.738 1.00 91.31 290 SER A C 1
ATOM 2271 O O . SER A 1 290 ? 16.847 7.364 -26.698 1.00 91.31 290 SER A O 1
ATOM 2273 N N . TYR A 1 291 ? 15.133 8.487 -25.792 1.00 92.94 291 TYR A N 1
ATOM 2274 C CA . TYR A 1 291 ? 14.303 8.465 -26.996 1.00 92.94 291 TYR A CA 1
ATOM 2275 C C . TYR A 1 291 ? 14.976 9.193 -28.167 1.00 92.94 291 TYR A C 1
ATOM 2277 O O . TYR A 1 291 ? 15.083 8.637 -29.259 1.00 92.94 291 TYR A O 1
ATOM 2285 N N . LEU A 1 292 ? 15.484 10.407 -27.929 1.00 90.56 292 LEU A N 1
ATOM 2286 C CA . LEU A 1 292 ? 16.230 11.165 -28.939 1.00 90.56 292 LEU A CA 1
ATOM 2287 C C . LEU A 1 292 ? 17.540 10.470 -29.332 1.00 90.56 292 LEU A C 1
ATOM 2289 O O . LEU A 1 292 ? 17.926 10.508 -30.496 1.00 90.56 292 LEU A O 1
ATOM 2293 N N . ALA A 1 293 ? 18.210 9.802 -28.392 1.00 87.81 293 ALA A N 1
ATOM 2294 C CA . ALA A 1 293 ? 19.438 9.062 -28.669 1.00 87.81 293 ALA A CA 1
ATOM 2295 C C . ALA A 1 293 ? 19.200 7.844 -29.582 1.00 87.81 293 ALA A C 1
ATOM 2297 O O . ALA A 1 293 ? 20.038 7.558 -30.440 1.00 87.81 293 ALA A O 1
ATOM 2298 N N . HIS A 1 294 ? 18.064 7.152 -29.426 1.00 90.31 294 HIS A N 1
ATOM 2299 C CA . HIS A 1 294 ? 17.691 5.996 -30.251 1.00 90.31 294 HIS A CA 1
ATOM 2300 C C . HIS A 1 294 ? 17.151 6.385 -31.624 1.00 90.31 294 HIS A C 1
ATOM 2302 O O . HIS A 1 294 ? 17.531 5.771 -32.617 1.00 90.31 294 HIS A O 1
ATOM 2308 N N . ASN A 1 295 ? 16.284 7.397 -31.688 1.00 91.81 295 ASN A N 1
ATOM 2309 C CA . ASN A 1 295 ? 15.539 7.705 -32.912 1.00 91.81 295 ASN A CA 1
ATOM 2310 C C . ASN A 1 295 ? 16.110 8.887 -33.701 1.00 91.81 295 ASN A C 1
ATOM 2312 O O . ASN A 1 295 ? 15.823 9.021 -34.887 1.00 91.81 295 ASN A O 1
ATOM 2316 N N . GLY A 1 296 ? 16.917 9.739 -33.069 1.00 88.44 296 GLY A N 1
ATOM 2317 C CA . GLY A 1 296 ? 17.302 11.016 -33.652 1.00 88.44 296 GLY A CA 1
ATOM 2318 C C . GLY A 1 296 ? 16.123 11.987 -33.789 1.00 88.44 296 GLY A C 1
ATOM 2319 O O . GLY A 1 296 ? 15.012 11.739 -33.317 1.00 88.44 296 GLY A O 1
ATOM 2320 N N . SER A 1 297 ? 16.380 13.127 -34.421 1.00 90.00 297 SER A N 1
ATOM 2321 C CA . SER A 1 297 ? 15.366 14.098 -34.830 1.00 90.00 297 SER A CA 1
ATOM 2322 C C . SER A 1 297 ? 15.843 14.821 -36.083 1.00 90.00 297 SER A C 1
ATOM 2324 O O . SER A 1 297 ? 16.848 15.533 -36.043 1.00 90.00 297 SER A O 1
ATOM 2326 N N . GLU A 1 298 ? 15.119 14.653 -37.189 1.00 88.75 298 GLU A N 1
ATOM 2327 C CA . GLU A 1 298 ? 15.425 15.338 -38.450 1.00 88.75 298 GLU A CA 1
ATOM 2328 C C . GLU A 1 298 ? 15.234 16.856 -38.320 1.00 88.75 298 GLU A C 1
ATOM 2330 O O . GLU A 1 298 ? 16.073 17.621 -38.792 1.00 88.75 298 GLU A O 1
ATOM 2335 N N . ASP A 1 299 ? 14.211 17.294 -37.577 1.00 89.31 299 ASP A N 1
ATOM 2336 C CA . ASP A 1 299 ? 13.907 18.715 -37.348 1.00 89.31 299 ASP A CA 1
ATOM 2337 C C . ASP A 1 299 ? 15.034 19.452 -36.607 1.00 89.31 299 ASP A C 1
ATOM 2339 O O . ASP A 1 299 ? 15.257 20.644 -36.816 1.00 89.31 299 ASP A O 1
ATOM 2343 N N . ALA A 1 300 ? 15.756 18.741 -35.735 1.00 84.88 300 ALA A N 1
ATOM 2344 C CA . ALA A 1 300 ? 16.887 19.276 -34.979 1.00 84.88 300 ALA A CA 1
ATOM 2345 C C . ALA A 1 300 ? 18.253 18.904 -35.585 1.00 84.88 300 ALA A C 1
ATOM 2347 O O . ALA A 1 300 ? 19.282 19.215 -34.983 1.00 84.88 300 ALA A O 1
ATOM 2348 N N . ASN A 1 301 ? 18.277 18.228 -36.743 1.00 84.12 301 ASN A N 1
ATOM 2349 C CA . ASN A 1 301 ? 19.477 17.644 -37.354 1.00 84.12 301 ASN A CA 1
ATOM 2350 C C . ASN A 1 301 ? 20.297 16.779 -36.368 1.00 84.12 301 ASN A C 1
ATOM 2352 O O . ASN A 1 301 ? 21.529 16.787 -36.366 1.00 84.12 301 ASN A O 1
ATOM 2356 N N . TRP A 1 302 ? 19.602 16.058 -35.485 1.00 84.06 302 TRP A N 1
ATOM 2357 C CA . TRP A 1 302 ? 20.206 15.214 -34.460 1.00 84.06 302 TRP A CA 1
ATOM 2358 C C . TRP A 1 302 ? 20.199 13.757 -34.916 1.00 84.06 302 TRP A C 1
ATOM 2360 O O . TRP A 1 302 ? 19.147 13.124 -34.998 1.00 84.06 302 TRP A O 1
ATOM 2370 N N . MET A 1 303 ? 21.377 13.207 -35.195 1.00 84.25 303 MET A N 1
ATOM 2371 C CA . MET A 1 303 ? 21.519 11.812 -35.613 1.00 84.25 303 MET A CA 1
ATOM 2372 C C . MET A 1 303 ? 21.353 10.844 -34.431 1.00 84.25 303 MET A C 1
ATOM 2374 O O . MET A 1 303 ? 21.722 11.152 -33.298 1.00 84.25 303 MET A O 1
ATOM 2378 N N . ALA A 1 304 ? 20.829 9.645 -34.702 1.00 86.69 304 ALA A N 1
ATOM 2379 C CA . ALA A 1 304 ? 20.671 8.589 -33.703 1.00 86.69 304 ALA A CA 1
ATOM 2380 C C . ALA A 1 304 ? 22.034 8.057 -33.217 1.00 86.69 304 ALA A C 1
ATOM 2382 O O . ALA A 1 304 ? 22.720 7.307 -33.919 1.00 86.69 304 ALA A O 1
ATOM 2383 N N . VAL A 1 305 ? 22.410 8.420 -31.991 1.00 83.06 305 VAL A N 1
ATOM 2384 C CA . VAL A 1 305 ? 23.683 8.053 -31.346 1.00 83.06 305 VAL A CA 1
ATOM 2385 C C . VAL A 1 305 ? 23.745 6.556 -31.026 1.00 83.06 305 VAL A C 1
ATOM 2387 O O . VAL A 1 305 ? 24.794 5.924 -31.162 1.00 83.06 305 VAL A O 1
ATOM 2390 N N . CYS A 1 306 ? 22.610 5.945 -30.677 1.00 85.69 306 CYS A N 1
ATOM 2391 C CA . CYS A 1 306 ? 22.551 4.529 -30.305 1.00 85.69 306 CYS A CA 1
ATOM 2392 C C . CYS A 1 306 ? 22.814 3.563 -31.469 1.00 85.69 306 CYS A C 1
ATOM 2394 O O . CYS A 1 306 ? 22.969 2.368 -31.237 1.00 85.69 306 CYS A O 1
ATOM 2396 N N . SER A 1 307 ? 22.912 4.066 -32.707 1.00 82.38 307 SER A N 1
ATOM 2397 C CA . SER A 1 307 ? 23.375 3.277 -33.856 1.00 82.38 307 SER A CA 1
ATOM 2398 C C . SER A 1 307 ? 24.849 2.865 -33.743 1.00 82.38 307 SER A C 1
ATOM 2400 O O . SER A 1 307 ? 25.248 1.868 -34.339 1.00 82.38 307 SER A O 1
ATOM 2402 N N . GLN A 1 308 ? 25.646 3.612 -32.972 1.00 79.06 308 GLN A N 1
ATOM 2403 C CA . GLN A 1 308 ? 27.079 3.363 -32.785 1.00 79.06 308 GLN A CA 1
ATOM 2404 C C . GLN A 1 308 ? 27.443 2.978 -31.346 1.00 79.06 308 GLN A C 1
ATOM 2406 O O . GLN A 1 308 ? 28.386 2.219 -31.144 1.00 79.06 308 GLN A O 1
ATOM 2411 N N . TYR A 1 309 ? 26.681 3.454 -30.357 1.00 78.62 309 TYR A N 1
ATOM 2412 C CA . TYR A 1 309 ? 26.902 3.204 -28.927 1.00 78.62 309 TYR A CA 1
ATOM 2413 C C . TYR A 1 309 ? 25.799 2.293 -28.358 1.00 78.62 309 TYR A C 1
ATOM 2415 O O . TYR A 1 309 ? 25.011 2.703 -27.501 1.00 78.62 309 TYR A O 1
ATOM 2423 N N . THR A 1 310 ? 25.684 1.068 -28.883 1.00 81.50 310 THR A N 1
ATOM 2424 C CA . THR A 1 310 ? 24.569 0.159 -28.556 1.00 81.50 310 THR A CA 1
ATOM 2425 C C . THR A 1 310 ? 24.560 -0.259 -27.089 1.00 81.50 310 THR A C 1
ATOM 2427 O O . THR A 1 310 ? 23.506 -0.196 -26.459 1.00 81.50 310 THR A O 1
ATOM 2430 N N . ASP A 1 311 ? 25.716 -0.622 -26.525 1.00 86.00 311 ASP A N 1
ATOM 2431 C CA . ASP A 1 311 ? 25.809 -1.097 -25.137 1.00 86.00 311 ASP A CA 1
ATOM 2432 C C . ASP A 1 311 ? 25.487 0.024 -24.142 1.00 86.00 311 ASP A C 1
ATOM 2434 O O . ASP A 1 311 ? 24.664 -0.159 -23.245 1.00 86.00 311 ASP A O 1
ATOM 2438 N N . PHE A 1 312 ? 26.051 1.219 -24.353 1.00 86.62 312 PHE A N 1
ATOM 2439 C CA . PHE A 1 312 ? 25.749 2.402 -23.550 1.00 86.62 312 PHE A CA 1
ATOM 2440 C C . PHE A 1 312 ? 24.253 2.721 -23.572 1.00 86.62 312 PHE A C 1
ATOM 2442 O O . PHE A 1 312 ? 23.642 2.930 -22.522 1.00 86.62 312 PHE A O 1
ATOM 2449 N N . CYS A 1 313 ? 23.634 2.732 -24.753 1.00 89.12 313 CYS A N 1
ATOM 2450 C CA . CYS A 1 313 ? 22.212 3.019 -24.875 1.00 89.12 313 CYS A CA 1
ATOM 2451 C C . CYS A 1 313 ? 21.326 1.921 -24.289 1.00 89.12 313 CYS A C 1
ATOM 2453 O O . CYS A 1 313 ? 20.266 2.232 -23.737 1.00 89.12 313 CYS A O 1
ATOM 2455 N N . GLN A 1 314 ? 21.737 0.657 -24.382 1.00 91.62 314 GLN A N 1
ATOM 2456 C CA . GLN A 1 314 ? 21.030 -0.453 -23.759 1.00 91.62 314 GLN A CA 1
ATOM 2457 C C . GLN A 1 314 ? 21.058 -0.314 -22.233 1.00 91.62 314 GLN A C 1
ATOM 2459 O O . GLN A 1 314 ? 19.995 -0.238 -21.620 1.00 91.62 314 GLN A O 1
ATOM 2464 N N . VAL A 1 315 ? 22.244 -0.177 -21.633 1.00 91.56 315 VAL A N 1
ATOM 2465 C CA . VAL A 1 315 ? 22.412 -0.015 -20.178 1.00 91.56 315 VAL A CA 1
ATOM 2466 C C . VAL A 1 315 ? 21.706 1.249 -19.676 1.00 91.56 315 VAL A C 1
ATOM 2468 O O . VAL A 1 315 ? 21.020 1.218 -18.653 1.00 91.56 315 VAL A O 1
ATOM 2471 N N . GLY A 1 316 ? 21.791 2.355 -20.421 1.00 91.50 316 GLY A N 1
ATOM 2472 C CA . GLY A 1 316 ? 21.085 3.595 -20.097 1.00 91.50 316 GLY A CA 1
ATOM 2473 C C . GLY A 1 316 ? 19.562 3.430 -20.122 1.00 91.50 316 GLY A C 1
ATOM 2474 O O . GLY A 1 316 ? 18.870 3.901 -19.219 1.00 91.50 316 GLY A O 1
ATOM 2475 N N . SER A 1 317 ? 19.029 2.708 -21.112 1.00 93.62 317 SER A N 1
ATOM 2476 C CA . SER A 1 317 ? 17.592 2.414 -21.204 1.00 93.62 317 SER A CA 1
ATOM 2477 C C . SER A 1 317 ? 17.136 1.475 -20.080 1.00 93.62 317 SER A C 1
ATOM 2479 O O . SER A 1 317 ? 16.086 1.701 -19.479 1.00 93.62 317 SER A O 1
ATOM 2481 N N . GLU A 1 318 ? 17.942 0.466 -19.738 1.00 94.44 318 GLU A N 1
ATOM 2482 C CA . GLU A 1 318 ? 17.697 -0.425 -18.598 1.00 94.44 318 GLU A CA 1
ATOM 2483 C C . GLU A 1 318 ? 17.659 0.358 -17.277 1.00 94.44 318 GLU A C 1
ATOM 2485 O O . GLU A 1 318 ? 16.726 0.188 -16.489 1.00 94.44 318 GLU A O 1
ATOM 2490 N N . ALA A 1 319 ? 18.598 1.285 -17.061 1.00 96.19 319 ALA A N 1
ATOM 2491 C CA . ALA A 1 319 ? 18.609 2.148 -15.882 1.00 96.19 319 ALA A CA 1
ATOM 2492 C C . ALA A 1 319 ? 17.317 2.977 -15.765 1.00 96.19 319 ALA A C 1
ATOM 2494 O O . ALA A 1 319 ? 16.710 3.036 -14.689 1.00 96.19 319 ALA A O 1
ATOM 2495 N N . VAL A 1 320 ? 16.847 3.566 -16.871 1.00 96.44 320 VAL A N 1
ATOM 2496 C CA . VAL A 1 320 ? 15.584 4.324 -16.920 1.00 96.44 320 VAL A CA 1
ATOM 2497 C C . VAL A 1 320 ? 14.390 3.442 -16.544 1.00 96.44 320 VAL A C 1
ATOM 2499 O O . VAL A 1 320 ? 13.572 3.839 -15.710 1.00 96.44 320 VAL A O 1
ATOM 2502 N N . VAL A 1 321 ? 14.306 2.224 -17.090 1.00 97.38 321 VAL A N 1
ATOM 2503 C CA . VAL A 1 321 ? 13.243 1.261 -16.753 1.00 97.38 321 VAL A CA 1
ATOM 2504 C C . VAL A 1 321 ? 13.270 0.912 -15.263 1.00 97.38 321 VAL A C 1
ATOM 2506 O O . VAL A 1 321 ? 12.231 0.957 -14.601 1.00 97.38 321 VAL A O 1
ATOM 2509 N N . VAL A 1 322 ? 14.449 0.627 -14.702 1.00 97.31 322 VAL A N 1
ATOM 2510 C CA . VAL A 1 322 ? 14.609 0.323 -13.271 1.00 97.31 322 VAL A CA 1
ATOM 2511 C C . VAL A 1 322 ? 14.166 1.506 -12.392 1.00 97.31 322 VAL A C 1
ATOM 2513 O O . VAL A 1 322 ? 13.538 1.301 -11.351 1.00 97.31 322 VAL A O 1
ATOM 2516 N N . SER A 1 323 ? 14.395 2.749 -12.821 1.00 97.56 323 SER A N 1
ATOM 2517 C CA . SER A 1 323 ? 13.930 3.944 -12.099 1.00 97.56 323 SER A CA 1
ATOM 2518 C C . SER A 1 323 ? 12.401 4.130 -12.150 1.00 97.56 323 SER A C 1
ATOM 2520 O O . SER A 1 323 ? 11.777 4.515 -11.154 1.00 97.56 323 SER A O 1
ATOM 2522 N N . PHE A 1 324 ? 11.739 3.760 -13.253 1.00 97.94 324 PHE A N 1
ATOM 2523 C CA . PHE A 1 324 ? 10.271 3.691 -13.284 1.00 97.94 324 PHE A CA 1
ATOM 2524 C C . PHE A 1 324 ? 9.723 2.590 -12.368 1.00 97.94 324 PHE A C 1
ATOM 2526 O O . PHE A 1 324 ? 8.730 2.809 -11.671 1.00 97.94 324 PHE A O 1
ATOM 2533 N N . VAL A 1 325 ? 10.398 1.439 -12.280 1.00 97.44 325 VAL A N 1
ATOM 2534 C CA . VAL A 1 325 ? 10.065 0.399 -11.291 1.00 97.44 325 VAL A CA 1
ATOM 2535 C C . VAL A 1 325 ? 10.212 0.938 -9.861 1.00 97.44 325 VAL A C 1
ATOM 2537 O O . VAL A 1 325 ? 9.337 0.700 -9.026 1.00 97.44 325 VAL A O 1
ATOM 2540 N N . ALA A 1 326 ? 11.247 1.736 -9.575 1.00 97.06 326 ALA A N 1
ATOM 2541 C CA . ALA A 1 326 ? 11.382 2.427 -8.289 1.00 97.06 326 ALA A CA 1
ATOM 2542 C C . ALA A 1 326 ? 10.192 3.362 -7.999 1.00 97.06 326 ALA A C 1
ATOM 2544 O O . ALA A 1 326 ? 9.669 3.372 -6.884 1.00 97.06 326 ALA A O 1
ATOM 2545 N N . SER A 1 327 ? 9.701 4.087 -9.008 1.00 96.69 327 SER A N 1
ATOM 2546 C CA . SER A 1 327 ? 8.514 4.949 -8.883 1.00 96.69 327 SER A CA 1
ATOM 2547 C C . SER A 1 327 ? 7.248 4.149 -8.533 1.00 96.69 327 SER A C 1
ATOM 2549 O O . SER A 1 327 ? 6.438 4.593 -7.718 1.00 96.69 327 SER A O 1
ATOM 2551 N N . ILE A 1 328 ? 7.103 2.929 -9.067 1.00 97.00 328 ILE A N 1
ATOM 2552 C CA . ILE A 1 328 ? 6.013 2.006 -8.702 1.00 97.00 328 ILE A CA 1
ATOM 2553 C C . ILE A 1 328 ? 6.147 1.545 -7.244 1.00 97.00 328 ILE A C 1
ATOM 2555 O O . ILE A 1 328 ? 5.141 1.483 -6.532 1.00 97.00 328 ILE A O 1
ATOM 2559 N N . PHE A 1 329 ? 7.364 1.268 -6.762 1.00 97.00 329 PHE A N 1
ATOM 2560 C CA . PHE A 1 329 ? 7.580 0.949 -5.348 1.00 97.00 329 PHE A CA 1
ATOM 2561 C C . PHE A 1 329 ? 7.160 2.106 -4.434 1.00 97.00 329 PHE A C 1
ATOM 2563 O O . PHE A 1 329 ? 6.444 1.869 -3.460 1.00 97.00 329 PHE A O 1
ATOM 2570 N N . PHE A 1 330 ? 7.523 3.350 -4.767 1.00 96.56 330 PHE A N 1
ATOM 2571 C CA . PHE A 1 330 ? 7.062 4.531 -4.031 1.00 96.56 330 PHE A CA 1
ATOM 2572 C C . PHE A 1 330 ? 5.537 4.678 -4.050 1.00 96.56 330 PHE A C 1
ATOM 2574 O O . PHE A 1 330 ? 4.934 4.906 -3.001 1.00 96.56 330 PHE A O 1
ATOM 2581 N N . LEU A 1 331 ? 4.885 4.462 -5.196 1.00 96.31 331 LEU A N 1
ATOM 2582 C CA . LEU A 1 331 ? 3.422 4.467 -5.277 1.00 96.31 331 LEU A CA 1
ATOM 2583 C C . LEU A 1 331 ? 2.803 3.424 -4.334 1.00 96.31 331 LEU A C 1
ATOM 2585 O O . LEU A 1 331 ? 1.866 3.722 -3.591 1.00 96.31 331 LEU A O 1
ATOM 2589 N N . CYS A 1 332 ? 3.350 2.206 -4.318 1.00 95.12 332 CYS A N 1
ATOM 2590 C CA . CYS A 1 332 ? 2.906 1.149 -3.413 1.00 95.12 332 CYS A CA 1
ATOM 2591 C C . CYS A 1 332 ? 3.104 1.538 -1.940 1.00 95.12 332 CYS A C 1
ATOM 2593 O O . CYS A 1 332 ? 2.203 1.305 -1.132 1.00 95.12 332 CYS A O 1
ATOM 2595 N N . LEU A 1 333 ? 4.236 2.159 -1.589 1.00 93.12 333 LEU A N 1
ATOM 2596 C CA . LEU A 1 333 ? 4.517 2.656 -0.235 1.00 93.12 333 LEU A CA 1
ATOM 2597 C C . LEU A 1 333 ? 3.491 3.702 0.214 1.00 93.12 333 LEU A C 1
ATOM 2599 O O . LEU A 1 333 ? 2.939 3.594 1.314 1.00 93.12 333 LEU A O 1
ATOM 2603 N N . ILE A 1 334 ? 3.177 4.665 -0.654 1.00 93.88 334 ILE A N 1
ATOM 2604 C CA . ILE A 1 334 ? 2.179 5.709 -0.392 1.00 93.88 334 ILE A CA 1
ATOM 2605 C C . ILE A 1 334 ? 0.803 5.078 -0.166 1.00 93.88 334 ILE A C 1
ATOM 2607 O O . ILE A 1 334 ? 0.136 5.389 0.822 1.00 93.88 334 ILE A O 1
ATOM 2611 N N . LEU A 1 335 ? 0.389 4.140 -1.024 1.00 92.38 335 LEU A N 1
ATOM 2612 C CA . LEU A 1 335 ? -0.894 3.443 -0.895 1.00 92.38 335 LEU A CA 1
ATOM 2613 C C . LEU A 1 335 ? -0.976 2.619 0.396 1.00 92.38 335 LEU A C 1
ATOM 2615 O O . LEU A 1 335 ? -1.971 2.696 1.118 1.00 92.38 335 LEU A O 1
ATOM 2619 N N . VAL A 1 336 ? 0.069 1.853 0.722 1.00 88.44 336 VAL A N 1
ATOM 2620 C CA . VAL A 1 336 ? 0.145 1.054 1.956 1.00 88.44 336 VAL A CA 1
ATOM 2621 C C . VAL A 1 336 ? 0.064 1.953 3.191 1.00 88.44 336 VAL A C 1
ATOM 2623 O O . VAL A 1 336 ? -0.685 1.655 4.128 1.00 88.44 336 VAL A O 1
ATOM 2626 N N . SER A 1 337 ? 0.771 3.080 3.179 1.00 87.38 337 SER A N 1
ATOM 2627 C CA . SER A 1 337 ? 0.783 4.043 4.278 1.00 87.38 337 SER A CA 1
ATOM 2628 C C . SER A 1 337 ? -0.542 4.801 4.418 1.00 87.38 337 SER A C 1
ATOM 2630 O O . SER A 1 337 ? -1.042 4.951 5.535 1.00 87.38 337 SER A O 1
ATOM 2632 N N . ALA A 1 338 ? -1.185 5.180 3.311 1.00 86.75 338 ALA A N 1
ATOM 2633 C CA . ALA A 1 338 ? -2.519 5.784 3.304 1.00 86.75 338 ALA A CA 1
ATOM 2634 C C . ALA A 1 338 ? -3.598 4.811 3.815 1.00 86.75 338 ALA A C 1
ATOM 2636 O O . ALA A 1 338 ? -4.448 5.179 4.631 1.00 86.75 338 ALA A O 1
ATOM 2637 N N . LEU A 1 339 ? -3.536 3.536 3.411 1.00 84.75 339 LEU A N 1
ATOM 2638 C CA . LEU A 1 339 ? -4.411 2.480 3.933 1.00 84.75 339 LEU A CA 1
ATOM 2639 C C . LEU A 1 339 ? -4.193 2.242 5.431 1.00 84.75 339 LEU A C 1
ATOM 2641 O O . LEU A 1 339 ? -5.147 1.929 6.147 1.00 84.75 339 LEU A O 1
ATOM 2645 N N . ALA A 1 340 ? -2.956 2.382 5.909 1.00 80.31 340 ALA A N 1
ATOM 2646 C CA . ALA A 1 340 ? -2.643 2.282 7.327 1.00 80.31 340 ALA A CA 1
ATOM 2647 C C . ALA A 1 340 ? -3.211 3.464 8.126 1.00 80.31 340 ALA A C 1
ATOM 2649 O O . ALA A 1 340 ? -3.768 3.234 9.196 1.00 80.31 340 ALA A O 1
ATOM 2650 N N . LEU A 1 341 ? -3.124 4.691 7.596 1.00 81.00 341 LEU A N 1
ATOM 2651 C CA . LEU A 1 341 ? -3.703 5.898 8.199 1.00 81.00 341 LEU A CA 1
ATOM 2652 C C . LEU A 1 341 ? -5.233 5.834 8.263 1.00 81.00 341 LEU A C 1
ATOM 2654 O O . LEU A 1 341 ? -5.808 6.148 9.295 1.00 81.00 341 LEU A O 1
ATOM 2658 N N . ARG A 1 342 ? -5.902 5.341 7.211 1.00 79.69 342 ARG A N 1
ATOM 2659 C CA . ARG A 1 342 ? -7.368 5.161 7.200 1.00 79.69 342 ARG A CA 1
ATOM 2660 C C . ARG A 1 342 ? -7.869 4.159 8.252 1.00 79.69 342 ARG A C 1
ATOM 2662 O O . ARG A 1 342 ? -9.046 4.170 8.600 1.00 79.69 342 ARG A O 1
ATOM 2669 N N . ARG A 1 343 ? -7.008 3.237 8.698 1.00 67.00 343 ARG A N 1
ATOM 2670 C CA . ARG A 1 343 ? -7.331 2.174 9.668 1.00 67.00 343 ARG A CA 1
ATOM 2671 C C . ARG A 1 343 ? -6.837 2.469 11.094 1.00 67.00 343 ARG A C 1
ATOM 2673 O O . ARG A 1 343 ? -7.048 1.613 11.959 1.00 67.00 343 ARG A O 1
ATOM 2680 N N . ALA A 1 344 ? -6.118 3.574 11.302 1.00 62.88 344 ALA A N 1
ATOM 2681 C CA . ALA A 1 344 ? -5.564 4.000 12.590 1.00 62.88 344 ALA A CA 1
ATOM 2682 C C . ALA A 1 344 ? -6.607 4.769 13.406 1.00 62.88 344 ALA A C 1
ATOM 2684 O O . ALA A 1 344 ? -6.635 4.534 14.634 1.00 62.88 344 ALA A O 1
#